Protein AF-0000000066749852 (afdb_homodimer)

InterPro domains:
  IPR003245 Phytocyanin domain [PF02298] (40-121)
  IPR003245 Phytocyanin domain [PS51485] (30-129)
  IPR008972 Cupredoxin [G3DSA:2.60.40.420] (28-129)
  IPR008972 Cupredoxin [SSF49503] (29-128)
  IPR033138 Multicopper oxidases, conserved site [PS00079] (105-125)
  IPR039391 Phytocyanin-like [PTHR33021] (28-125)

Structure (mmCIF, N/CA/C/O backbone):
data_AF-0000000066749852-model_v1
#
loop_
_entity.id
_entity.type
_entity.pdbx_description
1 polymer 'Cupredoxin superfamily protein'
#
loop_
_atom_site.group_PDB
_atom_site.id
_atom_site.type_symbol
_atom_site.label_atom_id
_atom_site.label_alt_id
_atom_site.label_comp_id
_atom_site.label_asym_id
_atom_site.label_entity_id
_atom_site.label_seq_id
_atom_site.pdbx_PDB_ins_code
_atom_site.Cartn_x
_atom_site.Cartn_y
_atom_site.Cartn_z
_atom_site.occupancy
_atom_site.B_iso_or_equiv
_atom_site.auth_seq_id
_atom_site.auth_comp_id
_atom_site.auth_asym_id
_atom_site.auth_atom_id
_atom_site.pdbx_PDB_model_num
ATOM 1 N N . MET A 1 1 ? -74.312 -59.031 -0.542 1 39.38 1 MET A N 1
ATOM 2 C CA . MET A 1 1 ? -73 -58.719 -0.008 1 39.38 1 MET A CA 1
ATOM 3 C C . MET A 1 1 ? -72.188 -57.938 -1.013 1 39.38 1 MET A C 1
ATOM 5 O O . MET A 1 1 ? -71.75 -58.469 -2.027 1 39.38 1 MET A O 1
ATOM 9 N N . ALA A 1 2 ? -72.562 -56.594 -1.166 1 42.16 2 ALA A N 1
ATOM 10 C CA . ALA A 1 2 ? -72.125 -55.656 -2.18 1 42.16 2 ALA A CA 1
ATOM 11 C C .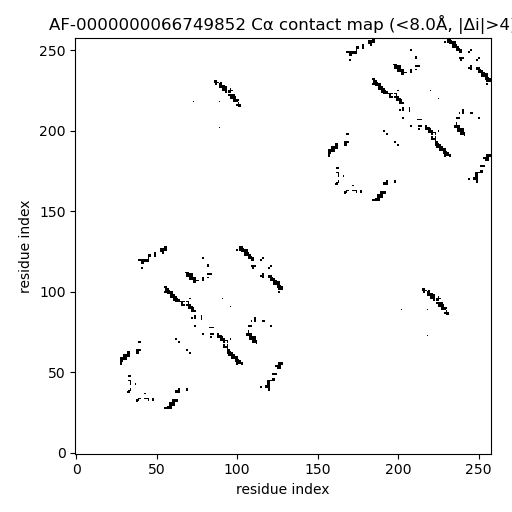 ALA A 1 2 ? -70.625 -55.375 -2.018 1 42.16 2 ALA A C 1
ATOM 13 O O . ALA A 1 2 ? -70.125 -55.281 -0.896 1 42.16 2 ALA A O 1
ATOM 14 N N . PRO A 1 3 ? -69.75 -55.719 -3.07 1 43.47 3 PRO A N 1
ATOM 15 C CA . PRO A 1 3 ? -68.312 -55.531 -3.129 1 43.47 3 PRO A CA 1
ATOM 16 C C . PRO A 1 3 ? -67.875 -54.094 -2.84 1 43.47 3 PRO A C 1
ATOM 18 O O . PRO A 1 3 ? -68.438 -53.156 -3.395 1 43.47 3 PRO A O 1
ATOM 21 N N . ARG A 1 4 ? -67.625 -53.75 -1.558 1 47.31 4 ARG A N 1
ATOM 22 C CA . ARG A 1 4 ? -67.125 -52.469 -1.141 1 47.31 4 ARG A CA 1
ATOM 23 C C . ARG A 1 4 ? -65.938 -52 -2.045 1 47.31 4 ARG A C 1
ATOM 25 O O . ARG A 1 4 ? -65 -52.719 -2.211 1 47.31 4 ARG A O 1
ATOM 32 N N . THR A 1 5 ? -66.188 -51.25 -3.15 1 41.22 5 THR A N 1
ATOM 33 C CA . THR A 1 5 ? -65.25 -50.562 -4.051 1 41.22 5 THR A CA 1
ATOM 34 C C . THR A 1 5 ? -64.25 -49.781 -3.262 1 41.22 5 THR A C 1
ATOM 36 O O . THR A 1 5 ? -64.562 -48.906 -2.463 1 41.22 5 THR A O 1
ATOM 39 N N . ALA A 1 6 ? -63.125 -50.375 -2.812 1 44.53 6 ALA A N 1
ATOM 40 C CA . ALA A 1 6 ? -61.969 -49.75 -2.188 1 44.53 6 ALA A CA 1
ATOM 41 C C . ALA A 1 6 ? -61.5 -48.531 -2.994 1 44.53 6 ALA A C 1
ATOM 43 O O . ALA A 1 6 ? -61.219 -48.656 -4.191 1 44.53 6 ALA A O 1
ATOM 44 N N . LEU A 1 7 ? -62 -47.344 -2.729 1 42.66 7 LEU A N 1
ATOM 45 C CA . LEU A 1 7 ? -61.531 -46.062 -3.273 1 42.66 7 LEU A CA 1
ATOM 46 C C . LEU A 1 7 ? -60.031 -45.938 -3.111 1 42.66 7 LEU A C 1
ATOM 48 O O . LEU A 1 7 ? -59.5 -46 -1.994 1 42.66 7 LEU A O 1
ATOM 52 N N . LEU A 1 8 ? -59.281 -46.5 -4.016 1 43.97 8 LEU A N 1
ATOM 53 C CA . LEU A 1 8 ? -57.844 -46.312 -4.105 1 43.97 8 LEU A CA 1
ATOM 54 C C . LEU A 1 8 ? -57.469 -44.844 -4.098 1 43.97 8 LEU A C 1
ATOM 56 O O . LEU A 1 8 ? -57.906 -44.094 -4.961 1 43.97 8 LEU A O 1
ATOM 60 N N . ILE A 1 9 ? -57.406 -44.188 -2.957 1 42.5 9 ILE A N 1
ATOM 61 C CA . ILE A 1 9 ? -56.906 -42.844 -2.771 1 42.5 9 ILE A CA 1
ATOM 62 C C . ILE A 1 9 ? -55.5 -42.75 -3.314 1 42.5 9 ILE A C 1
ATOM 64 O O . ILE A 1 9 ? -54.594 -43.5 -2.875 1 42.5 9 ILE A O 1
ATOM 68 N N . ALA A 1 10 ? -55.25 -42.438 -4.617 1 42.16 10 ALA A N 1
ATOM 69 C CA . ALA A 1 10 ? -53.969 -42.125 -5.23 1 42.16 10 ALA A CA 1
ATOM 70 C C . ALA A 1 10 ? -53.281 -41 -4.48 1 42.16 10 ALA A C 1
ATOM 72 O O . ALA A 1 10 ? -53.812 -39.875 -4.387 1 42.16 10 ALA A O 1
ATOM 73 N N . THR A 1 11 ? -52.75 -41.25 -3.33 1 42.44 11 THR A N 1
ATOM 74 C CA . THR A 1 11 ? -51.906 -40.219 -2.697 1 42.44 11 THR A CA 1
ATOM 75 C C . THR A 1 11 ? -50.875 -39.688 -3.689 1 42.44 11 THR A C 1
ATOM 77 O O . THR A 1 11 ? -50.219 -40.438 -4.379 1 42.44 11 THR A O 1
ATOM 80 N N . ALA A 1 12 ? -51.219 -38.625 -4.484 1 44.94 12 ALA A N 1
ATOM 81 C CA . ALA A 1 12 ? -50.25 -37.875 -5.293 1 44.94 12 ALA A CA 1
ATOM 82 C C . ALA A 1 12 ? -49 -37.531 -4.488 1 44.94 12 ALA A C 1
ATOM 84 O O . ALA A 1 12 ? -49.062 -36.875 -3.449 1 44.94 12 ALA A O 1
ATOM 85 N N . ALA A 1 13 ? -48.031 -38.5 -4.359 1 43.28 13 ALA A N 1
ATOM 86 C CA . ALA A 1 13 ? -46.719 -38.188 -3.807 1 43.28 13 ALA A CA 1
ATOM 87 C C . ALA A 1 13 ? -46.156 -36.938 -4.461 1 43.28 13 ALA A C 1
ATOM 89 O O . ALA A 1 13 ? -45.906 -36.906 -5.672 1 43.28 13 ALA A O 1
ATOM 90 N N . MET A 1 14 ? -46.594 -35.719 -4.043 1 44.19 14 MET A N 1
ATOM 91 C CA . MET A 1 14 ? -45.938 -34.5 -4.5 1 44.19 14 MET A CA 1
ATOM 92 C C . MET A 1 14 ? -44.406 -34.625 -4.371 1 44.19 14 MET A C 1
ATOM 94 O O . MET A 1 14 ? -43.906 -34.906 -3.291 1 44.19 14 MET A O 1
ATOM 98 N N . ALA A 1 15 ? -43.719 -35.031 -5.402 1 47.09 15 ALA A N 1
ATOM 99 C CA . ALA A 1 15 ? -42.25 -35.031 -5.473 1 47.09 15 ALA A CA 1
ATOM 100 C C . ALA A 1 15 ? -41.719 -33.625 -5.148 1 47.09 15 ALA A C 1
ATOM 102 O O . ALA A 1 15 ? -42 -32.656 -5.863 1 47.09 15 ALA A O 1
ATOM 103 N N . VAL A 1 16 ? -41.594 -33.281 -3.865 1 47.47 16 VAL A N 1
ATOM 104 C CA . VAL A 1 16 ? -40.844 -32.062 -3.521 1 47.47 16 VAL A CA 1
ATOM 105 C C . VAL A 1 16 ? -39.469 -32.094 -4.195 1 47.47 16 VAL A C 1
ATOM 107 O O . VAL A 1 16 ? -38.656 -33 -3.928 1 47.47 16 VAL A O 1
ATOM 110 N N . ILE A 1 17 ? -39.344 -31.719 -5.418 1 45.72 17 ILE A N 1
ATOM 111 C CA . ILE A 1 17 ? -38.062 -31.469 -6.039 1 45.72 17 ILE A CA 1
ATOM 112 C C . ILE A 1 17 ? -37.25 -30.516 -5.168 1 45.72 17 ILE A C 1
ATOM 114 O O . ILE A 1 17 ? -37.625 -29.375 -4.961 1 45.72 17 ILE A O 1
ATOM 118 N N . ALA A 1 18 ? -36.5 -31.047 -4.246 1 49.94 18 ALA A N 1
ATOM 119 C CA . ALA A 1 18 ? -35.5 -30.234 -3.535 1 49.94 18 ALA A CA 1
ATOM 120 C C . ALA A 1 18 ? -34.594 -29.5 -4.512 1 49.94 18 ALA A C 1
ATOM 122 O O . ALA A 1 18 ? -33.844 -30.125 -5.254 1 49.94 18 ALA A O 1
ATOM 123 N N . ALA A 1 19 ? -34.938 -28.375 -5.039 1 48.38 19 ALA A N 1
ATOM 124 C CA . ALA A 1 19 ? -34 -27.547 -5.777 1 48.38 19 ALA A CA 1
ATOM 125 C C . ALA A 1 19 ? -32.719 -27.312 -4.973 1 48.38 19 ALA A C 1
ATOM 127 O O . ALA A 1 19 ? -32.75 -26.688 -3.91 1 48.38 19 ALA A O 1
ATOM 128 N N . ALA A 1 20 ? -31.75 -28.203 -5.008 1 47 20 ALA A N 1
ATOM 129 C CA . ALA A 1 20 ? -30.438 -27.859 -4.465 1 47 20 ALA A CA 1
ATOM 130 C C . ALA A 1 20 ? -30.016 -26.453 -4.883 1 47 20 ALA A C 1
ATOM 132 O O . ALA A 1 20 ? -29.828 -26.188 -6.074 1 47 20 ALA A O 1
ATOM 133 N N . ALA A 1 21 ? -30.328 -25.359 -4.129 1 47.38 21 ALA A N 1
ATOM 134 C CA . ALA A 1 21 ? -29.75 -24.031 -4.367 1 47.38 21 ALA A CA 1
ATOM 135 C C . ALA A 1 21 ? -28.25 -24.141 -4.648 1 47.38 21 ALA A C 1
ATOM 137 O O . ALA A 1 21 ? -27.484 -24.609 -3.801 1 47.38 21 ALA A O 1
ATOM 138 N N . LEU A 1 22 ? -27.75 -24.359 -5.863 1 47.09 22 LEU A N 1
ATOM 139 C CA . LEU A 1 22 ? -26.344 -24.156 -6.207 1 47.09 22 LEU A CA 1
ATOM 140 C C . LEU A 1 22 ? -25.781 -22.906 -5.531 1 47.09 22 LEU A C 1
ATOM 142 O O . LEU A 1 22 ? -26.094 -21.797 -5.941 1 47.09 22 LEU A O 1
ATOM 146 N N . LEU A 1 23 ? -25.578 -22.891 -4.281 1 49.66 23 LEU A N 1
ATOM 147 C CA . LEU A 1 23 ? -24.812 -21.781 -3.73 1 49.66 23 LEU A CA 1
ATOM 148 C C . LEU A 1 23 ? -23.562 -21.516 -4.562 1 49.66 23 LEU A C 1
ATOM 150 O O . LEU A 1 23 ? -22.812 -22.438 -4.883 1 49.66 23 LEU A O 1
ATOM 154 N N . PRO A 1 24 ? -23.531 -20.469 -5.379 1 49.66 24 PRO A N 1
ATOM 155 C CA . PRO A 1 24 ? -22.266 -20.203 -6.066 1 49.66 24 PRO A CA 1
ATOM 156 C C . PRO A 1 24 ? -21.047 -20.469 -5.188 1 49.66 24 PRO A C 1
ATOM 158 O O . PRO A 1 24 ? -21.094 -20.234 -3.979 1 49.66 24 PRO A O 1
ATOM 161 N N . ALA A 1 25 ? -20.25 -21.438 -5.379 1 48.97 25 ALA A N 1
ATOM 162 C CA . ALA A 1 25 ? -18.953 -21.656 -4.73 1 48.97 25 ALA A CA 1
ATOM 163 C C . ALA A 1 25 ? -18.234 -20.328 -4.512 1 48.97 25 ALA A C 1
ATOM 165 O O . ALA A 1 25 ? -17.781 -19.703 -5.469 1 48.97 25 ALA A O 1
ATOM 166 N N . THR A 1 26 ? -18.656 -19.375 -3.709 1 49.91 26 THR A N 1
ATOM 167 C CA . THR A 1 26 ? -17.828 -18.203 -3.426 1 49.91 26 THR A CA 1
ATOM 168 C C . THR A 1 26 ? -16.359 -18.609 -3.244 1 49.91 26 THR A C 1
ATOM 170 O O . THR A 1 26 ? -16.031 -19.422 -2.365 1 49.91 26 THR A O 1
ATOM 173 N N . ALA A 1 27 ? -15.625 -19.016 -4.309 1 59.84 27 ALA A N 1
ATOM 174 C CA . ALA A 1 27 ? -14.211 -19.344 -4.246 1 59.84 27 ALA A CA 1
ATOM 175 C C . ALA A 1 27 ? -13.5 -18.531 -3.16 1 59.84 27 ALA A C 1
ATOM 177 O O . ALA A 1 27 ? -13.664 -17.312 -3.086 1 59.84 27 ALA A O 1
ATOM 178 N N . SER A 1 28 ? -13.281 -19.141 -1.938 1 77.5 28 SER A N 1
ATOM 179 C CA . SER A 1 28 ? -12.695 -18.578 -0.72 1 77.5 28 SER A CA 1
ATOM 180 C C . SER A 1 28 ? -11.422 -17.797 -1.025 1 77.5 28 SER A C 1
ATOM 182 O O . SER A 1 28 ? -10.57 -18.266 -1.791 1 77.5 28 SER A O 1
ATOM 184 N N . ALA A 1 29 ? -11.359 -16.625 -0.755 1 86.81 29 ALA A N 1
ATOM 185 C CA . ALA A 1 29 ? -10.18 -15.758 -0.837 1 86.81 29 ALA A CA 1
ATOM 186 C C . ALA A 1 29 ? -8.969 -16.422 -0.195 1 86.81 29 ALA A C 1
ATOM 188 O O . ALA A 1 29 ? -9.078 -17.047 0.865 1 86.81 29 ALA A O 1
ATOM 189 N N . THR A 1 30 ? -7.828 -16.578 -0.941 1 94.81 30 THR A N 1
ATOM 190 C CA . THR A 1 30 ? -6.578 -17.172 -0.47 1 94.81 30 THR A CA 1
ATOM 191 C C . THR A 1 30 ? -5.559 -16.094 -0.136 1 94.81 30 THR A C 1
ATOM 193 O O . THR A 1 30 ? -5.504 -15.055 -0.802 1 94.81 30 THR A O 1
ATOM 196 N N . THR A 1 31 ? -4.84 -16.25 0.964 1 96.19 31 THR A N 1
ATOM 197 C CA . THR A 1 31 ? -3.668 -15.438 1.266 1 96.19 31 THR A CA 1
ATOM 198 C C . THR A 1 31 ? -2.389 -16.172 0.87 1 96.19 31 THR A C 1
ATOM 200 O O . THR A 1 31 ? -2.182 -17.328 1.253 1 96.19 31 THR A O 1
ATOM 203 N N . TYR A 1 32 ? -1.577 -15.594 0.063 1 98.06 32 TYR A N 1
ATOM 204 C CA . TYR A 1 32 ? -0.279 -16.109 -0.355 1 98.06 32 TYR A CA 1
ATOM 205 C C . TYR A 1 32 ? 0.855 -15.344 0.316 1 98.06 32 TYR A C 1
ATOM 207 O O . TYR A 1 32 ? 0.965 -14.125 0.165 1 98.06 32 TYR A O 1
ATOM 215 N N . MET A 1 33 ? 1.704 -16.047 1.081 1 98.38 33 MET A N 1
ATOM 216 C CA . MET A 1 33 ? 2.945 -15.422 1.527 1 98.38 33 MET A CA 1
ATOM 217 C C . MET A 1 33 ? 3.973 -15.391 0.399 1 98.38 33 MET A C 1
ATOM 219 O O . MET A 1 33 ? 4.477 -16.422 -0.022 1 98.38 33 MET A O 1
ATOM 223 N N . VAL A 1 34 ? 4.281 -14.25 -0.098 1 98.81 34 VAL A N 1
ATOM 224 C CA . VAL A 1 34 ? 5.195 -14.086 -1.224 1 98.81 34 VAL A CA 1
ATOM 225 C C . VAL A 1 34 ? 6.574 -14.617 -0.845 1 98.81 34 VAL A C 1
ATOM 227 O O . VAL A 1 34 ? 7.152 -14.203 0.163 1 98.81 34 VAL A O 1
ATOM 230 N N . GLY A 1 35 ? 7.098 -15.57 -1.648 1 98.75 35 GLY A N 1
ATOM 231 C CA . GLY A 1 35 ? 8.398 -16.156 -1.394 1 98.75 35 GLY A CA 1
ATOM 232 C C . GLY A 1 35 ? 8.352 -17.312 -0.412 1 98.75 35 GLY A C 1
ATOM 233 O O . GLY A 1 35 ? 9.391 -17.906 -0.083 1 98.75 35 GLY A O 1
ATOM 234 N N . ASP A 1 36 ? 7.156 -17.609 0.128 1 98.12 36 ASP A N 1
ATOM 235 C CA . ASP A 1 36 ? 6.953 -18.688 1.089 1 98.12 36 ASP A CA 1
ATOM 236 C C . ASP A 1 36 ? 7.883 -18.531 2.291 1 98.12 36 ASP A C 1
ATOM 238 O O . ASP A 1 36 ? 7.902 -17.484 2.936 1 98.12 36 ASP A O 1
ATOM 242 N N . GLU A 1 37 ? 8.742 -19.484 2.596 1 97.56 37 GLU A N 1
ATOM 243 C CA . GLU A 1 37 ? 9.578 -19.469 3.795 1 97.56 37 GLU A CA 1
ATOM 244 C C . GLU A 1 37 ? 10.648 -18.391 3.705 1 97.56 37 GLU A C 1
ATOM 246 O O . GLU A 1 37 ? 11.078 -17.844 4.727 1 97.56 37 GLU A O 1
ATOM 251 N N . SER A 1 38 ? 11.07 -18.031 2.559 1 98 38 SER A N 1
ATOM 252 C CA . SER A 1 38 ? 12.117 -17.031 2.373 1 98 38 SER A CA 1
ATOM 253 C C . SER A 1 38 ? 11.578 -15.617 2.582 1 98 38 SER A C 1
ATOM 255 O O . SER A 1 38 ? 12.352 -14.688 2.83 1 98 38 SER A O 1
ATOM 257 N N . GLY A 1 39 ? 10.273 -15.453 2.41 1 98.62 39 GLY A N 1
ATOM 258 C CA . GLY A 1 39 ? 9.68 -14.125 2.432 1 98.62 39 GLY A CA 1
ATOM 259 C C . GLY A 1 39 ? 10.102 -13.273 1.25 1 98.62 39 GLY A C 1
ATOM 260 O O . GLY A 1 39 ? 10.516 -13.797 0.213 1 98.62 39 GLY A O 1
ATOM 261 N N . TRP A 1 40 ? 9.859 -12 1.329 1 98.81 40 TRP A N 1
ATOM 262 C CA . TRP A 1 40 ? 10.258 -10.992 0.356 1 98.81 40 TRP A CA 1
ATOM 263 C C . TRP A 1 40 ? 11.695 -10.539 0.589 1 98.81 40 TRP A C 1
ATOM 265 O O . TRP A 1 40 ? 11.961 -9.727 1.477 1 98.81 40 TRP A O 1
ATOM 275 N N . ASP A 1 41 ? 12.586 -11.062 -0.207 1 98.62 41 ASP A N 1
ATOM 276 C CA . ASP A 1 41 ? 14.016 -10.891 -0.006 1 98.62 41 ASP A CA 1
ATOM 277 C C . ASP A 1 41 ? 14.773 -10.992 -1.329 1 98.62 41 ASP A C 1
ATOM 279 O O . ASP A 1 41 ? 14.18 -11.281 -2.369 1 98.62 41 ASP A O 1
ATOM 283 N N . VAL A 1 42 ? 16.078 -10.648 -1.215 1 98.25 42 VAL A N 1
ATOM 284 C CA . VAL A 1 42 ? 16.938 -10.93 -2.357 1 98.25 42 VAL A CA 1
ATOM 285 C C . VAL A 1 42 ? 17.234 -12.422 -2.424 1 98.25 42 VAL A C 1
ATOM 287 O O . VAL A 1 42 ? 17.484 -13.062 -1.397 1 98.25 42 VAL A O 1
ATOM 290 N N . GLY A 1 43 ? 17.203 -12.953 -3.699 1 97.81 43 GLY A N 1
ATOM 291 C CA . GLY A 1 43 ? 17.594 -14.352 -3.809 1 97.81 43 GLY A CA 1
ATOM 292 C C . GLY A 1 43 ? 16.5 -15.219 -4.414 1 97.81 43 GLY A C 1
ATOM 293 O O . GLY A 1 43 ? 16.75 -15.961 -5.371 1 97.81 43 GLY A O 1
ATOM 294 N N . PRO A 1 44 ? 15.273 -15.234 -3.865 1 98.19 44 PRO A N 1
ATOM 295 C CA . PRO A 1 44 ? 14.203 -16.078 -4.398 1 98.19 44 PRO A CA 1
ATOM 296 C C . PRO A 1 44 ? 13.898 -15.797 -5.867 1 98.19 44 PRO A C 1
ATOM 298 O O . PRO A 1 44 ? 14.016 -14.648 -6.316 1 98.19 44 PRO A O 1
ATOM 301 N N . ASP A 1 45 ? 13.453 -16.797 -6.594 1 98.62 45 ASP A N 1
ATOM 302 C CA . ASP A 1 45 ? 12.891 -16.672 -7.938 1 98.62 45 ASP A CA 1
ATOM 303 C C . ASP A 1 45 ? 11.383 -16.469 -7.883 1 98.62 45 ASP A C 1
ATOM 305 O O . ASP A 1 45 ? 10.617 -17.438 -7.824 1 98.62 45 ASP A O 1
ATOM 309 N N . TYR A 1 46 ? 10.945 -15.258 -8.047 1 98.75 46 TYR A N 1
ATOM 310 C CA . TYR A 1 46 ? 9.539 -14.945 -7.836 1 98.75 46 TYR A CA 1
ATOM 311 C C . TYR A 1 46 ? 8.703 -15.344 -9.047 1 98.75 46 TYR A C 1
ATOM 313 O O . TYR A 1 46 ? 7.484 -15.516 -8.938 1 98.75 46 TYR A O 1
ATOM 321 N N . ASP A 1 47 ? 9.336 -15.43 -10.242 1 98.06 47 ASP A N 1
ATOM 322 C CA . ASP A 1 47 ? 8.609 -16.016 -11.359 1 98.06 47 ASP A CA 1
ATOM 323 C C . ASP A 1 47 ? 8.25 -17.484 -11.078 1 98.06 47 ASP A C 1
ATOM 325 O O . ASP A 1 47 ? 7.125 -17.906 -11.328 1 98.06 47 ASP A O 1
ATOM 329 N N . ALA A 1 48 ? 9.258 -18.156 -10.586 1 98.38 48 ALA A N 1
ATOM 330 C CA . ALA A 1 48 ? 9 -19.547 -10.219 1 98.38 48 ALA A CA 1
ATOM 331 C C . ALA A 1 48 ? 7.973 -19.641 -9.094 1 98.38 48 ALA A C 1
ATOM 333 O O . ALA A 1 48 ? 7.105 -20.516 -9.109 1 98.38 48 ALA A O 1
ATOM 334 N N . TRP A 1 49 ? 8.039 -18.859 -8.086 1 98.75 49 TRP A N 1
ATOM 335 C CA . TRP A 1 49 ? 7.109 -18.844 -6.961 1 98.75 49 TRP A CA 1
ATOM 336 C C . TRP A 1 49 ? 5.676 -18.656 -7.445 1 98.75 49 TRP A C 1
ATOM 338 O O . TRP A 1 49 ? 4.75 -19.281 -6.938 1 98.75 49 TRP A O 1
ATOM 348 N N . ALA A 1 50 ? 5.508 -17.734 -8.469 1 98.62 50 ALA A N 1
ATOM 349 C CA . ALA A 1 50 ? 4.172 -17.406 -8.953 1 98.62 50 ALA A CA 1
ATOM 350 C C . ALA A 1 50 ? 3.664 -18.469 -9.93 1 98.62 50 ALA A C 1
ATOM 352 O O . ALA A 1 50 ? 2.453 -18.625 -10.109 1 98.62 50 ALA A O 1
ATOM 353 N N . SER A 1 51 ? 4.652 -19.141 -10.453 1 97.44 51 SER A N 1
ATOM 354 C CA . SER A 1 51 ? 4.305 -20.078 -11.508 1 97.44 51 SER A CA 1
ATOM 355 C C . SER A 1 51 ? 3.365 -21.172 -10.984 1 97.44 51 SER A C 1
ATOM 357 O O . SER A 1 51 ? 3.59 -21.719 -9.914 1 97.44 51 SER A O 1
ATOM 359 N N . GLY A 1 52 ? 2.199 -21.406 -11.695 1 95.31 52 GLY A N 1
ATOM 360 C CA . GLY A 1 52 ? 1.259 -22.469 -11.375 1 95.31 52 GLY A CA 1
ATOM 361 C C . GLY A 1 52 ? 0.177 -22.047 -10.406 1 95.31 52 GLY A C 1
ATOM 362 O O . GLY A 1 52 ? -0.817 -22.75 -10.219 1 95.31 52 GLY A O 1
ATOM 363 N N . LYS A 1 53 ? 0.382 -21.031 -9.719 1 96.88 53 LYS A N 1
ATOM 364 C CA . LYS A 1 53 ? -0.655 -20.516 -8.828 1 96.88 53 LYS A CA 1
ATOM 365 C C . LYS A 1 53 ? -1.738 -19.781 -9.617 1 96.88 53 LYS A C 1
ATOM 367 O O . LYS A 1 53 ? -1.445 -19.125 -10.617 1 96.88 53 LYS A O 1
ATOM 372 N N . LYS A 1 54 ? -2.963 -19.984 -9.188 1 96.44 54 LYS A N 1
ATOM 373 C CA . LYS A 1 54 ? -4.105 -19.328 -9.797 1 96.44 54 LYS A CA 1
ATOM 374 C C . LYS A 1 54 ? -4.652 -18.219 -8.898 1 96.44 54 LYS A C 1
ATOM 376 O O . LYS A 1 54 ? -5.578 -18.453 -8.109 1 96.44 54 LYS A O 1
ATOM 381 N N . PHE A 1 55 ? -4.113 -17.125 -9.062 1 97.12 55 PHE A N 1
ATOM 382 C CA . PHE A 1 55 ? -4.559 -15.969 -8.289 1 97.12 55 PHE A CA 1
ATOM 383 C C . PHE A 1 55 ? -5.926 -15.492 -8.773 1 97.12 55 PHE A C 1
ATOM 385 O O . PHE A 1 55 ? -6.16 -15.383 -9.977 1 97.12 55 PHE A O 1
ATOM 392 N N . LYS A 1 56 ? -6.773 -15.086 -7.809 1 96 56 LYS A N 1
ATOM 393 C CA . LYS A 1 56 ? -8.117 -14.609 -8.125 1 96 56 LYS A CA 1
ATOM 394 C C . LYS A 1 56 ? -8.422 -13.297 -7.418 1 96 56 LYS A C 1
ATOM 396 O O . LYS A 1 56 ? -7.801 -12.977 -6.402 1 96 56 LYS A O 1
ATOM 401 N N . VAL A 1 57 ? -9.391 -12.602 -8.07 1 93.62 57 VAL A N 1
ATOM 402 C CA . VAL A 1 57 ? -9.875 -11.391 -7.41 1 93.62 57 VAL A CA 1
ATOM 403 C C . VAL A 1 57 ? -10.297 -11.719 -5.977 1 93.62 57 VAL A C 1
ATOM 405 O O . VAL A 1 57 ? -10.984 -12.711 -5.738 1 93.62 57 VAL A O 1
ATOM 408 N N . GLY A 1 58 ? -9.828 -10.891 -5.066 1 91.75 58 GLY A N 1
ATOM 409 C CA . GLY A 1 58 ? -10.141 -11.102 -3.66 1 91.75 58 GLY A CA 1
ATOM 410 C C . GLY A 1 58 ? -9.008 -11.742 -2.885 1 91.75 58 GLY A C 1
ATOM 411 O O . GLY A 1 58 ? -8.969 -11.672 -1.655 1 91.75 58 GLY A O 1
ATOM 412 N N . ASP A 1 59 ? -8.055 -12.422 -3.553 1 95.75 59 ASP A N 1
ATOM 413 C CA . ASP A 1 59 ? -6.879 -12.977 -2.887 1 95.75 59 ASP A CA 1
ATOM 414 C C . ASP A 1 59 ? -6.008 -11.867 -2.305 1 95.75 59 ASP A C 1
ATOM 416 O O . ASP A 1 59 ? -6.172 -10.695 -2.654 1 95.75 59 ASP A O 1
ATOM 420 N N . THR A 1 60 ? -5.176 -12.258 -1.326 1 96.44 60 THR A N 1
ATOM 421 C CA . THR A 1 60 ? -4.25 -11.328 -0.685 1 96.44 60 THR A CA 1
ATOM 422 C C . THR A 1 60 ? -2.809 -11.812 -0.841 1 96.44 60 THR A C 1
ATOM 424 O O . THR A 1 60 ? -2.523 -13 -0.69 1 96.44 60 THR A O 1
ATOM 427 N N . LEU A 1 61 ? -1.895 -10.844 -1.228 1 98.12 61 LEU A N 1
ATOM 428 C CA . LEU A 1 61 ? -0.457 -11.07 -1.143 1 98.12 61 LEU A CA 1
ATOM 429 C C . LEU A 1 61 ? 0.111 -10.5 0.152 1 98.12 61 LEU A C 1
ATOM 431 O O . LEU A 1 61 ? -0.126 -9.336 0.475 1 98.12 61 LEU A O 1
ATOM 435 N N . GLU A 1 62 ? 0.851 -11.328 0.905 1 98.19 62 GLU A N 1
ATOM 436 C CA . GLU A 1 62 ? 1.553 -10.891 2.109 1 98.19 62 GLU A CA 1
ATOM 437 C C . GLU A 1 62 ? 3.059 -10.82 1.876 1 98.19 62 GLU A C 1
ATOM 439 O O . GLU A 1 62 ? 3.67 -11.805 1.445 1 98.19 62 GLU A O 1
ATOM 444 N N . PHE A 1 63 ? 3.646 -9.703 2.137 1 98.62 63 PHE A N 1
ATOM 445 C CA . PHE A 1 63 ? 5.082 -9.469 2.012 1 98.62 63 PHE A CA 1
ATOM 446 C C . PHE A 1 63 ? 5.727 -9.32 3.385 1 98.62 63 PHE A C 1
ATOM 448 O O . PHE A 1 63 ? 5.5 -8.328 4.078 1 98.62 63 PHE A O 1
ATOM 455 N N . LEU A 1 64 ? 6.559 -10.281 3.748 1 98.44 64 LEU A N 1
ATOM 456 C CA . LEU A 1 64 ? 7.27 -10.266 5.023 1 98.44 64 LEU A CA 1
ATOM 457 C C . LEU A 1 64 ? 8.758 -10.023 4.809 1 98.44 64 LEU A C 1
ATOM 459 O O . LEU A 1 64 ? 9.391 -10.695 3.984 1 98.44 64 LEU A O 1
ATOM 463 N N . TYR A 1 65 ? 9.297 -9.062 5.387 1 98.5 65 TYR A N 1
ATOM 464 C CA . TYR A 1 65 ? 10.711 -8.719 5.336 1 98.5 65 TYR A CA 1
ATOM 465 C C . TYR A 1 65 ? 11.109 -7.875 6.539 1 98.5 65 TYR A C 1
ATOM 467 O O . TYR A 1 65 ? 10.242 -7.363 7.258 1 98.5 65 TYR A O 1
ATOM 475 N N . SER A 1 66 ? 12.43 -7.77 6.836 1 96.88 66 SER A N 1
ATOM 476 C CA . SER A 1 66 ? 12.875 -6.871 7.895 1 96.88 66 SER A CA 1
ATOM 477 C C . SER A 1 66 ? 12.656 -5.414 7.516 1 96.88 66 SER A C 1
ATOM 479 O O . SER A 1 66 ? 13.125 -4.961 6.469 1 96.88 66 SER A O 1
ATOM 481 N N . GLU A 1 67 ? 11.961 -4.703 8.398 1 93.62 67 GLU A N 1
ATOM 482 C CA . GLU A 1 67 ? 11.703 -3.291 8.148 1 93.62 67 GLU A CA 1
ATOM 483 C C . GLU A 1 67 ? 12.992 -2.529 7.875 1 93.62 67 GLU A C 1
ATOM 485 O O . GLU A 1 67 ? 13.992 -2.727 8.562 1 93.62 67 GLU A O 1
ATOM 490 N N . GLY A 1 68 ? 12.969 -1.662 6.816 1 93.88 68 GLY A N 1
ATOM 491 C CA . GLY A 1 68 ? 14.141 -0.874 6.465 1 93.88 68 GLY A CA 1
ATOM 492 C C . GLY A 1 68 ? 15.039 -1.561 5.457 1 93.88 68 GLY A C 1
ATOM 493 O O . GLY A 1 68 ? 15.859 -0.91 4.801 1 93.88 68 GLY A O 1
ATOM 494 N N . SER A 1 69 ? 14.953 -2.895 5.34 1 97.38 69 SER A N 1
ATOM 495 C CA . SER A 1 69 ? 15.828 -3.635 4.438 1 97.38 69 SER A CA 1
ATOM 496 C C . SER A 1 69 ? 15.273 -3.656 3.02 1 97.38 69 SER A C 1
ATOM 498 O O . SER A 1 69 ? 16.031 -3.719 2.049 1 97.38 69 SER A O 1
ATOM 500 N N . HIS A 1 70 ? 13.906 -3.721 2.939 1 98.44 70 HIS A N 1
ATOM 501 C CA . HIS A 1 70 ? 13.188 -3.752 1.673 1 98.44 70 HIS A CA 1
ATOM 502 C C . HIS A 1 70 ? 11.93 -2.896 1.734 1 98.44 70 HIS A C 1
ATOM 504 O O . HIS A 1 70 ? 11.68 -2.215 2.732 1 98.44 70 HIS A O 1
ATOM 510 N N . ASN A 1 71 ? 11.266 -2.76 0.669 1 98.25 71 ASN A N 1
ATOM 511 C CA . ASN A 1 71 ? 9.93 -2.189 0.547 1 98.25 71 ASN A CA 1
ATOM 512 C C . ASN A 1 71 ? 9.141 -2.846 -0.582 1 98.25 71 ASN A C 1
ATOM 514 O O . ASN A 1 71 ? 9.633 -3.766 -1.236 1 98.25 71 ASN A O 1
ATOM 518 N N . VAL A 1 72 ? 7.871 -2.574 -0.667 1 98.44 72 VAL A N 1
ATOM 519 C CA . VAL A 1 72 ? 7.016 -3.074 -1.737 1 98.44 72 VAL A CA 1
ATOM 520 C C . VAL A 1 72 ? 6.441 -1.903 -2.531 1 98.44 72 VAL A C 1
ATOM 522 O O . VAL A 1 72 ? 5.691 -1.088 -1.992 1 98.44 72 VAL A O 1
ATOM 525 N N . VAL A 1 73 ? 6.785 -1.769 -3.797 1 97.19 73 VAL A N 1
ATOM 526 C CA . VAL A 1 73 ? 6.258 -0.741 -4.688 1 97.19 73 VAL A CA 1
ATOM 527 C C . VAL A 1 73 ? 5.363 -1.384 -5.746 1 97.19 73 VAL A C 1
ATOM 529 O O . VAL A 1 73 ? 5.77 -2.33 -6.422 1 97.19 73 VAL A O 1
ATOM 532 N N . VAL A 1 74 ? 4.113 -0.955 -5.801 1 95.25 74 VAL A N 1
ATOM 533 C CA . VAL A 1 74 ? 3.232 -1.367 -6.891 1 95.25 74 VAL A CA 1
ATOM 534 C C . VAL A 1 74 ? 3.48 -0.488 -8.117 1 95.25 74 VAL A C 1
ATOM 536 O O . VAL A 1 74 ? 3.406 0.74 -8.031 1 95.25 74 VAL A O 1
ATOM 539 N N . VAL A 1 75 ? 3.793 -1.171 -9.297 1 96.12 75 VAL A N 1
ATOM 540 C CA . VAL A 1 75 ? 4.266 -0.368 -10.422 1 96.12 75 VAL A CA 1
ATOM 541 C C . VAL A 1 75 ? 3.547 -0.792 -11.703 1 96.12 75 VAL A C 1
ATOM 543 O O . VAL A 1 75 ? 2.838 -1.799 -11.719 1 96.12 75 VAL A O 1
ATOM 546 N N . ASP A 1 76 ? 3.717 0.052 -12.734 1 94.56 76 ASP A N 1
ATOM 547 C CA . ASP A 1 76 ? 3.229 -0.317 -14.055 1 94.56 76 ASP A CA 1
ATOM 548 C C . ASP A 1 76 ? 4.262 -1.151 -14.812 1 94.56 76 ASP A C 1
ATOM 550 O O . ASP A 1 76 ? 5.344 -1.428 -14.289 1 94.56 76 ASP A O 1
ATOM 554 N N . ALA A 1 77 ? 3.891 -1.569 -16.062 1 97.06 77 ALA A N 1
ATOM 555 C CA . ALA A 1 77 ? 4.727 -2.479 -16.844 1 97.06 77 ALA A CA 1
ATOM 556 C C . ALA A 1 77 ? 6.062 -1.831 -17.188 1 97.06 77 ALA A C 1
ATOM 558 O O . ALA A 1 77 ? 7.105 -2.486 -17.141 1 97.06 77 ALA A O 1
ATOM 559 N N . GLN A 1 78 ? 6.031 -0.574 -17.5 1 97.81 78 GLN A N 1
ATOM 560 C CA . GLN A 1 78 ? 7.266 0.121 -17.875 1 97.81 78 GLN A CA 1
ATOM 561 C C . GLN A 1 78 ? 8.227 0.195 -16.688 1 97.81 78 GLN A C 1
ATOM 563 O O . GLN A 1 78 ? 9.414 -0.095 -16.828 1 97.81 78 GLN A O 1
ATOM 568 N N . SER A 1 79 ? 7.73 0.59 -15.57 1 97.75 79 SER A N 1
ATOM 569 C CA . SER A 1 79 ? 8.539 0.68 -14.359 1 97.75 79 SER A CA 1
ATOM 570 C C . SER A 1 79 ? 9.039 -0.693 -13.93 1 97.75 79 SER A C 1
ATOM 572 O O . SER A 1 79 ? 10.164 -0.823 -13.445 1 97.75 79 SER A O 1
ATOM 574 N N . TYR A 1 80 ? 8.211 -1.651 -14.047 1 98.5 80 TYR A N 1
ATOM 575 C CA . TYR A 1 80 ? 8.594 -3.021 -13.734 1 98.5 80 TYR A CA 1
ATOM 576 C C . TYR A 1 80 ? 9.797 -3.453 -14.57 1 98.5 80 TYR A C 1
ATOM 578 O O . TYR A 1 80 ? 10.773 -3.986 -14.031 1 98.5 80 TYR A O 1
ATOM 586 N N . GLU A 1 81 ? 9.758 -3.24 -15.875 1 98.62 81 GLU A N 1
ATOM 587 C CA . GLU A 1 81 ? 10.828 -3.631 -16.781 1 98.62 81 GLU A CA 1
ATOM 588 C C . GLU A 1 81 ? 12.109 -2.855 -16.484 1 98.62 81 GLU A C 1
ATOM 590 O O . GLU A 1 81 ? 13.203 -3.418 -16.531 1 98.62 81 GLU A O 1
ATOM 595 N N . ALA A 1 82 ? 11.953 -1.642 -16.094 1 98.38 82 ALA A N 1
ATOM 596 C CA . ALA A 1 82 ? 13.109 -0.76 -15.922 1 98.38 82 ALA A CA 1
ATOM 597 C C . ALA A 1 82 ? 13.641 -0.825 -14.492 1 98.38 82 ALA A C 1
ATOM 599 O O . ALA A 1 82 ? 14.688 -0.243 -14.188 1 98.38 82 ALA A O 1
ATOM 600 N N . CYS A 1 83 ? 12.969 -1.487 -13.609 1 98.5 83 CYS A N 1
ATOM 601 C CA . CYS A 1 83 ? 13.273 -1.423 -12.18 1 98.5 83 CYS A CA 1
ATOM 602 C C . CYS A 1 83 ? 13.344 0.023 -11.703 1 98.5 83 CYS A C 1
ATOM 604 O O . CYS A 1 83 ? 14.305 0.414 -11.039 1 98.5 83 CYS A O 1
ATOM 606 N N . ALA A 1 84 ? 12.32 0.778 -12.062 1 97.38 84 ALA A N 1
ATOM 607 C CA . ALA A 1 84 ? 12.227 2.184 -11.672 1 97.38 84 ALA A CA 1
ATOM 608 C C . ALA A 1 84 ? 11.078 2.402 -10.688 1 97.38 84 ALA A C 1
ATOM 610 O O . ALA A 1 84 ? 10 1.827 -10.844 1 97.38 84 ALA A O 1
ATOM 611 N N . VAL A 1 85 ? 11.391 3.158 -9.664 1 94.81 85 VAL A N 1
ATOM 612 C CA . VAL A 1 85 ? 10.352 3.523 -8.711 1 94.81 85 VAL A CA 1
ATOM 613 C C . VAL A 1 85 ? 9.758 4.883 -9.078 1 94.81 85 VAL A C 1
ATOM 615 O O . VAL A 1 85 ? 10.406 5.918 -8.898 1 94.81 85 VAL A O 1
ATOM 618 N N .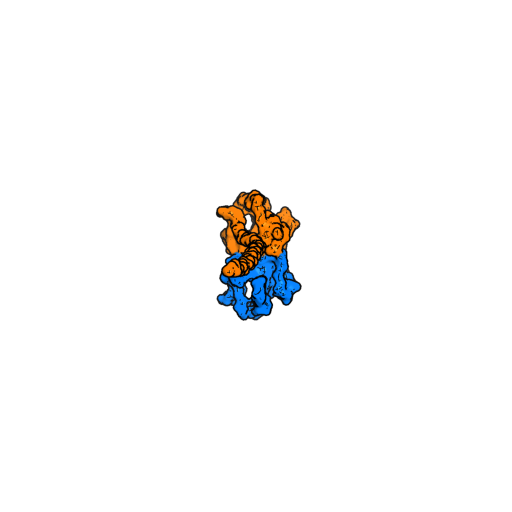 PRO A 1 86 ? 8.469 4.852 -9.523 1 91 86 PRO A N 1
ATOM 619 C CA . PRO A 1 86 ? 7.871 6.168 -9.742 1 91 86 PRO A CA 1
ATOM 620 C C . PRO A 1 86 ? 7.656 6.945 -8.453 1 91 86 PRO A C 1
ATOM 622 O O . PRO A 1 86 ? 7.328 6.355 -7.418 1 91 86 PRO A O 1
ATOM 625 N N . SER A 1 87 ? 7.789 8.297 -8.539 1 85.88 87 SER A N 1
ATOM 626 C CA . SER A 1 87 ? 7.703 9.133 -7.352 1 85.88 87 SER A CA 1
ATOM 627 C C . SER A 1 87 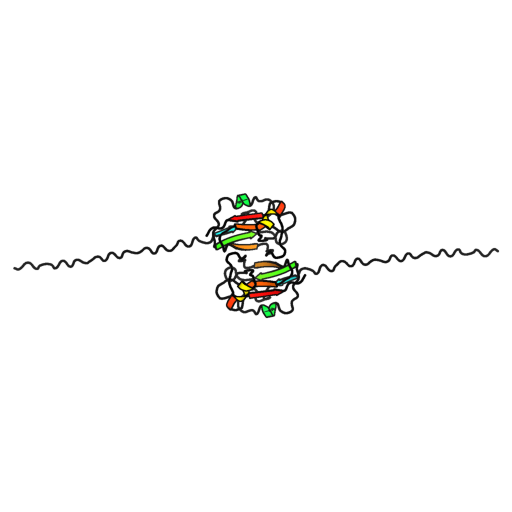? 6.297 9.109 -6.762 1 85.88 87 SER A C 1
ATOM 629 O O . SER A 1 87 ? 6.113 9.367 -5.566 1 85.88 87 SER A O 1
ATOM 631 N N . ASN A 1 88 ? 5.316 8.773 -7.527 1 84.62 88 ASN A N 1
ATOM 632 C CA . ASN A 1 88 ? 3.932 8.812 -7.062 1 84.62 88 ASN A CA 1
ATOM 633 C C . ASN A 1 88 ? 3.398 7.414 -6.77 1 84.62 88 ASN A C 1
ATOM 635 O O . ASN A 1 88 ? 2.203 7.238 -6.527 1 84.62 88 ASN A O 1
ATOM 639 N N . ALA A 1 89 ? 4.27 6.457 -6.762 1 88.38 89 ALA A N 1
ATOM 640 C CA . ALA A 1 89 ? 3.809 5.094 -6.523 1 88.38 89 ALA A CA 1
ATOM 641 C C . ALA A 1 89 ? 3.654 4.82 -5.031 1 88.38 89 ALA A C 1
ATOM 643 O O . ALA A 1 89 ? 4.52 5.1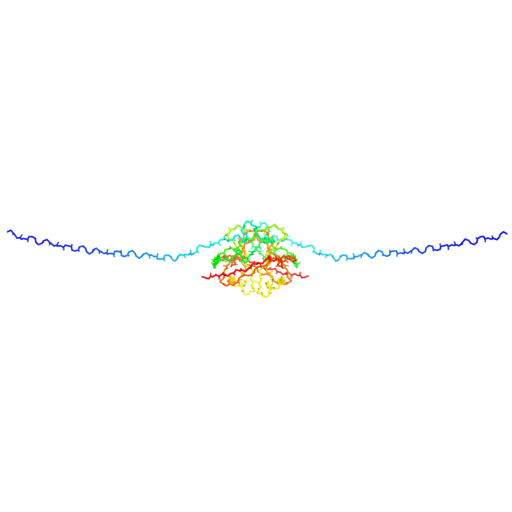91 -4.234 1 88.38 89 ALA A O 1
ATOM 644 N N . PRO A 1 90 ? 2.537 4.184 -4.691 1 86.56 90 PRO A N 1
ATOM 645 C CA . PRO A 1 90 ? 2.461 3.693 -3.314 1 86.56 90 PRO A CA 1
ATOM 646 C C . PRO A 1 90 ? 3.629 2.781 -2.947 1 86.56 90 PRO A C 1
ATOM 648 O O . PRO A 1 90 ? 3.908 1.812 -3.656 1 86.56 90 PRO A O 1
ATOM 651 N N . THR A 1 91 ? 4.418 3.162 -1.963 1 94.31 91 THR A N 1
ATOM 652 C CA . THR A 1 91 ? 5.531 2.389 -1.423 1 94.31 91 THR A CA 1
ATOM 653 C C . THR A 1 91 ? 5.242 1.954 0.011 1 94.31 91 THR A C 1
ATOM 655 O O . THR A 1 91 ? 5.078 2.793 0.899 1 94.31 91 THR A O 1
ATOM 658 N N . LEU A 1 92 ? 5.102 0.669 0.197 1 96.56 92 LEU A N 1
ATOM 659 C CA . LEU A 1 92 ? 4.82 0.073 1.498 1 96.56 92 LEU A CA 1
ATOM 660 C C . LEU A 1 92 ? 6.109 -0.274 2.23 1 96.56 92 LEU A C 1
ATOM 662 O O . LEU A 1 92 ? 7.043 -0.814 1.63 1 96.56 92 LEU A O 1
ATOM 666 N N . THR A 1 93 ? 6.199 0.026 3.564 1 96 93 THR A N 1
ATOM 667 C CA . THR A 1 93 ? 7.504 -0.021 4.211 1 96 93 THR A CA 1
ATOM 668 C C . THR A 1 93 ? 7.402 -0.658 5.594 1 96 93 THR A C 1
ATOM 670 O O . THR A 1 93 ? 8.312 -0.522 6.414 1 96 93 THR A O 1
ATOM 673 N N . SER A 1 94 ? 6.281 -1.37 5.883 1 95 94 SER A N 1
ATOM 674 C CA . SER A 1 94 ? 6.094 -1.81 7.262 1 95 94 SER A CA 1
ATOM 675 C C . SER A 1 94 ? 6.895 -3.074 7.555 1 95 94 SER A C 1
ATOM 677 O O . SER A 1 94 ? 7.16 -3.393 8.719 1 95 94 SER A O 1
ATOM 679 N N . GLY A 1 95 ? 7.234 -3.801 6.562 1 97 95 GLY A N 1
ATOM 680 C CA . GLY A 1 95 ? 7.863 -5.102 6.727 1 97 95 GLY A CA 1
ATOM 681 C C . GLY A 1 95 ? 6.867 -6.234 6.883 1 97 95 GLY A C 1
ATOM 682 O O . GLY A 1 95 ? 7.246 -7.406 6.883 1 97 95 GLY A O 1
ATOM 683 N N . ASP A 1 96 ? 5.699 -5.945 7.184 1 96.75 96 ASP A N 1
ATOM 684 C CA . ASP A 1 96 ? 4.555 -6.855 7.215 1 96.75 96 ASP A CA 1
ATOM 685 C C . ASP A 1 96 ? 3.383 -6.293 6.414 1 96.75 96 ASP A C 1
ATOM 687 O O . ASP A 1 96 ? 2.34 -5.957 6.98 1 96.75 96 ASP A O 1
ATOM 691 N N . ASP A 1 97 ? 3.498 -6.23 5.086 1 97 97 ASP A N 1
ATOM 692 C CA . ASP A 1 97 ? 2.562 -5.555 4.195 1 97 97 ASP A CA 1
ATOM 693 C C . ASP A 1 97 ? 1.612 -6.551 3.533 1 97 97 ASP A C 1
ATOM 695 O O . ASP A 1 97 ? 2.029 -7.641 3.133 1 97 97 ASP A O 1
ATOM 699 N N . SER A 1 98 ? 0.352 -6.191 3.455 1 96.62 98 SER A N 1
ATOM 700 C CA . SER A 1 98 ? -0.641 -7 2.754 1 96.62 98 SER A CA 1
ATOM 701 C C . SER A 1 98 ? -1.369 -6.184 1.692 1 96.62 98 SER A C 1
ATOM 703 O O . SER A 1 98 ? -1.857 -5.086 1.972 1 96.62 98 SER A O 1
ATOM 705 N N . VAL A 1 99 ? -1.413 -6.707 0.493 1 96 99 VAL A N 1
ATOM 706 C CA . VAL A 1 99 ? -2.125 -6.102 -0.626 1 96 99 VAL A CA 1
ATOM 707 C C . VAL A 1 99 ? -3.244 -7.031 -1.093 1 96 99 VAL A C 1
ATOM 709 O O . VAL A 1 99 ? -2.986 -8.164 -1.51 1 96 99 VAL A O 1
ATOM 712 N N . GLU A 1 100 ? -4.434 -6.57 -1.011 1 93.69 100 GLU A N 1
ATOM 713 C CA . GLU A 1 100 ? -5.555 -7.293 -1.612 1 93.69 100 GLU A CA 1
ATOM 714 C C . GLU A 1 100 ? -5.594 -7.086 -3.123 1 93.69 100 GLU A C 1
ATOM 716 O O . GLU A 1 100 ? -5.477 -5.957 -3.604 1 93.69 100 GLU A O 1
ATOM 721 N N . LEU A 1 101 ? -5.762 -8.18 -3.832 1 94.31 101 LEU A N 1
ATOM 722 C CA . LEU A 1 101 ? -5.906 -8.156 -5.285 1 94.31 101 LEU A CA 1
ATOM 723 C C . LEU A 1 101 ? -7.363 -7.965 -5.688 1 94.31 101 LEU A C 1
ATOM 725 O O . LEU A 1 101 ? -8.086 -8.938 -5.895 1 94.31 101 LEU A O 1
ATOM 729 N N . GLY A 1 102 ? -7.758 -6.742 -5.941 1 90.31 102 GLY A N 1
ATOM 730 C CA . GLY A 1 102 ? -9.172 -6.406 -6.027 1 90.31 102 GLY A CA 1
ATOM 731 C C . GLY A 1 102 ? -9.688 -6.387 -7.453 1 90.31 102 GLY A C 1
ATOM 732 O O . GLY A 1 102 ? -10.875 -6.121 -7.684 1 90.31 102 GLY A O 1
ATOM 733 N N . GLN A 1 103 ? -8.812 -6.637 -8.43 1 91.94 103 GLN A N 1
ATOM 734 C CA . GLN A 1 103 ? -9.195 -6.582 -9.836 1 91.94 103 GLN A CA 1
ATOM 735 C C . GLN A 1 103 ? -8.43 -7.621 -10.656 1 91.94 103 GLN A C 1
ATOM 737 O O . GLN A 1 103 ? -7.254 -7.875 -10.398 1 91.94 103 GLN A O 1
ATOM 742 N N . ALA A 1 104 ? -9.164 -8.117 -11.617 1 93.81 104 ALA A N 1
ATOM 743 C CA . ALA A 1 104 ? -8.477 -9.008 -12.555 1 93.81 104 ALA A CA 1
ATOM 744 C C . ALA A 1 104 ? -7.43 -8.258 -13.367 1 93.81 104 ALA A C 1
ATOM 746 O O . ALA A 1 104 ? -7.551 -7.043 -13.57 1 93.81 104 ALA A O 1
ATOM 747 N N . GLY A 1 105 ? -6.418 -9.039 -13.836 1 95.31 105 GLY A N 1
ATOM 748 C CA . GLY A 1 105 ? -5.355 -8.461 -14.641 1 95.31 105 GLY A CA 1
ATOM 749 C C . GLY A 1 105 ? -3.975 -8.68 -14.055 1 95.31 105 GLY A C 1
ATOM 750 O O . GLY A 1 105 ? -3.799 -9.492 -13.148 1 95.31 105 GLY A O 1
ATOM 751 N N . ARG A 1 106 ? -3.047 -7.949 -14.641 1 96.12 106 ARG A N 1
ATOM 752 C CA . ARG A 1 106 ? -1.648 -8.102 -14.25 1 96.12 106 ARG A 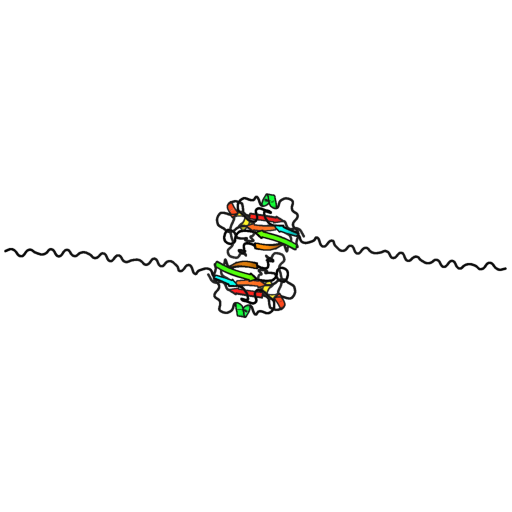CA 1
ATOM 753 C C . ARG A 1 106 ? -1.279 -7.129 -13.133 1 96.12 106 ARG A C 1
ATOM 755 O O . ARG A 1 106 ? -1.577 -5.938 -13.219 1 96.12 106 ARG A O 1
ATOM 762 N N . TRP A 1 107 ? -0.735 -7.664 -12.023 1 96.88 107 TRP A N 1
ATOM 763 C CA . TRP A 1 107 ? -0.193 -6.887 -10.914 1 96.88 107 TRP A CA 1
ATOM 764 C C . TRP A 1 107 ? 1.323 -7.027 -10.836 1 96.88 107 TRP A C 1
ATOM 766 O O . TRP A 1 107 ? 1.854 -8.141 -10.938 1 96.88 107 TRP A O 1
ATOM 776 N N . LEU A 1 108 ? 2.006 -5.867 -10.695 1 98.06 108 LEU A N 1
ATOM 777 C CA . LEU A 1 108 ? 3.463 -5.82 -10.734 1 98.06 108 LEU A CA 1
ATOM 778 C C . LEU A 1 108 ? 4.023 -5.152 -9.484 1 98.06 108 LEU A C 1
ATOM 780 O O . LEU A 1 108 ? 3.596 -4.055 -9.117 1 98.06 108 LEU A O 1
ATOM 784 N N . PHE A 1 109 ? 4.934 -5.859 -8.836 1 98.44 109 PHE A N 1
ATOM 785 C CA . PHE A 1 109 ? 5.578 -5.391 -7.613 1 98.44 109 PHE A CA 1
ATOM 786 C C . PHE A 1 109 ? 7.098 -5.398 -7.766 1 98.44 109 PHE A C 1
ATOM 788 O O . PHE A 1 109 ? 7.664 -6.32 -8.359 1 98.44 109 PHE A O 1
ATOM 795 N N . ILE A 1 110 ? 7.766 -4.402 -7.199 1 98.81 110 ILE A N 1
ATOM 796 C CA . ILE A 1 110 ? 9.227 -4.434 -7.117 1 98.81 110 ILE A CA 1
ATOM 797 C C . ILE A 1 110 ? 9.672 -4.004 -5.723 1 98.81 110 ILE A C 1
ATOM 799 O O . ILE A 1 110 ? 8.906 -3.387 -4.98 1 98.81 110 ILE A O 1
ATOM 803 N N . CYS A 1 111 ? 10.867 -4.418 -5.336 1 98.81 111 CYS A N 1
ATOM 804 C CA . CYS A 1 111 ? 11.562 -3.715 -4.262 1 98.81 111 CYS A CA 1
ATOM 805 C C . CYS A 1 111 ? 12.258 -2.469 -4.789 1 98.81 111 CYS A C 1
ATOM 807 O O . CYS A 1 111 ? 13.039 -2.545 -5.738 1 98.81 111 CYS A O 1
ATOM 809 N N . GLY A 1 112 ? 12.078 -1.341 -4.199 1 97.88 112 GLY A N 1
ATOM 810 C CA . GLY A 1 112 ? 12.609 -0.071 -4.676 1 97.88 112 GLY A CA 1
ATOM 811 C C . GLY A 1 112 ? 13.992 0.236 -4.145 1 97.88 112 GLY A C 1
ATOM 812 O O . GLY A 1 112 ? 14.602 1.235 -4.527 1 97.88 112 GLY A O 1
ATOM 813 N N . VAL A 1 113 ? 14.492 -0.566 -3.209 1 97.25 113 VAL A N 1
ATOM 814 C CA . VAL A 1 113 ? 15.859 -0.365 -2.74 1 97.25 113 VAL A CA 1
ATOM 815 C C . VAL A 1 113 ? 16.844 -0.581 -3.891 1 97.25 113 VAL A C 1
ATOM 817 O O . VAL A 1 113 ? 16.719 -1.552 -4.641 1 97.25 113 VAL A O 1
ATOM 820 N N . GLU A 1 114 ? 17.781 0.334 -3.941 1 97 114 GLU A N 1
ATOM 821 C CA . GLU A 1 114 ? 18.703 0.346 -5.074 1 97 114 GLU A CA 1
ATOM 822 C C . GLU A 1 114 ? 19.344 -1.021 -5.277 1 97 114 GLU A C 1
ATOM 824 O O . GLU A 1 114 ? 19.859 -1.62 -4.324 1 97 114 GLU A O 1
ATOM 829 N N . GLY A 1 115 ? 19.25 -1.512 -6.539 1 98.31 115 GLY A N 1
ATOM 830 C CA . GLY A 1 115 ? 19.906 -2.738 -6.941 1 98.31 115 GLY A CA 1
ATOM 831 C C . GLY A 1 115 ? 19.094 -3.984 -6.676 1 98.31 115 GLY A C 1
ATOM 832 O O . GLY A 1 115 ? 19.344 -5.039 -7.262 1 98.31 115 GLY A O 1
ATOM 833 N N . HIS A 1 116 ? 18.078 -3.975 -5.793 1 98.81 116 HIS A N 1
ATOM 834 C CA . HIS A 1 116 ? 17.344 -5.176 -5.391 1 98.81 116 HIS A CA 1
ATOM 835 C C . HIS A 1 116 ? 16.453 -5.68 -6.52 1 98.81 116 HIS A C 1
ATOM 837 O O . HIS A 1 116 ? 16.422 -6.879 -6.805 1 98.81 116 HIS A O 1
ATOM 843 N N . CYS A 1 117 ? 15.773 -4.789 -7.156 1 98.75 117 CYS A N 1
ATOM 844 C CA . CYS A 1 117 ? 14.938 -5.168 -8.289 1 98.75 117 CYS A CA 1
ATOM 845 C C . CYS A 1 117 ? 15.781 -5.73 -9.43 1 98.75 117 CYS A C 1
ATOM 847 O O . CYS A 1 117 ? 15.422 -6.746 -10.023 1 98.75 117 CYS A O 1
ATOM 849 N N . ASP A 1 118 ? 16.891 -5.105 -9.656 1 98.69 118 ASP A N 1
ATOM 850 C CA . ASP A 1 118 ? 17.781 -5.566 -10.719 1 98.69 118 ASP A CA 1
ATOM 851 C C . ASP A 1 118 ? 18.312 -6.969 -10.414 1 98.69 118 ASP A C 1
ATOM 853 O O . ASP A 1 118 ? 18.625 -7.73 -11.336 1 98.69 118 ASP A O 1
ATOM 857 N N . ALA A 1 119 ? 18.375 -7.25 -9.211 1 98.56 119 ALA A N 1
ATOM 858 C CA . ALA A 1 119 ? 18.859 -8.555 -8.789 1 98.56 119 ALA A CA 1
ATOM 859 C C . ALA A 1 119 ? 17.734 -9.586 -8.75 1 98.56 119 ALA A C 1
ATOM 861 O O . ALA A 1 119 ? 17.938 -10.719 -8.305 1 98.56 119 ALA A O 1
ATOM 862 N N . GLY A 1 120 ? 16.531 -9.203 -9.156 1 98.69 120 GLY A N 1
ATOM 863 C CA . GLY A 1 120 ? 15.453 -10.172 -9.336 1 98.69 120 GLY A CA 1
ATOM 864 C C . GLY A 1 120 ? 14.375 -10.062 -8.273 1 98.69 120 GLY A C 1
ATOM 865 O O . GLY A 1 120 ? 13.453 -10.875 -8.234 1 98.69 120 GLY A O 1
ATOM 866 N N . MET A 1 121 ? 14.461 -9.078 -7.398 1 98.81 121 MET A N 1
ATOM 867 C CA . MET A 1 121 ? 13.438 -8.898 -6.375 1 98.81 121 MET A CA 1
ATOM 868 C C . MET A 1 121 ? 12.234 -8.141 -6.934 1 98.81 121 MET A C 1
ATOM 870 O O . MET A 1 121 ? 11.992 -6.992 -6.566 1 98.81 121 MET A O 1
ATOM 874 N N . LYS A 1 122 ? 11.516 -8.766 -7.754 1 98.88 122 LYS A N 1
ATOM 875 C CA . LYS A 1 122 ? 10.312 -8.273 -8.422 1 98.88 122 LYS A CA 1
ATOM 876 C C . LYS A 1 122 ? 9.352 -9.414 -8.727 1 98.88 122 LYS A C 1
ATOM 878 O O . LYS A 1 122 ? 9.773 -10.555 -8.938 1 98.88 122 LYS A O 1
ATOM 883 N N . LEU A 1 123 ? 8.062 -9.109 -8.695 1 98.88 123 LEU A N 1
ATOM 884 C CA . LEU A 1 123 ? 6.992 -10.094 -8.797 1 98.88 123 LEU A CA 1
ATOM 885 C C . LEU A 1 123 ? 5.91 -9.633 -9.758 1 98.88 123 LEU A C 1
ATOM 887 O O . LEU A 1 123 ? 5.445 -8.492 -9.68 1 98.88 123 LEU A O 1
ATOM 891 N N . ALA A 1 124 ? 5.578 -10.477 -10.664 1 98.69 124 ALA A N 1
ATOM 892 C CA . ALA A 1 124 ? 4.398 -10.336 -11.516 1 98.69 124 ALA A CA 1
ATOM 893 C C . ALA A 1 124 ? 3.379 -11.43 -11.227 1 98.69 124 ALA A C 1
ATOM 895 O O . ALA A 1 124 ? 3.734 -12.609 -11.141 1 98.69 124 ALA A O 1
ATOM 896 N N . VAL A 1 125 ? 2.166 -11.047 -11.055 1 97.94 125 VAL A N 1
ATOM 897 C CA . VAL A 1 125 ? 1.122 -12.055 -10.93 1 97.94 125 VAL A CA 1
ATOM 898 C C . VAL A 1 125 ? -0.031 -11.727 -11.875 1 97.94 125 VAL A C 1
ATOM 900 O O . VAL A 1 125 ? -0.328 -10.555 -12.117 1 97.94 125 VAL A O 1
ATOM 903 N N . ASP A 1 126 ? -0.683 -12.742 -12.375 1 97.5 126 ASP A N 1
ATOM 904 C CA . ASP A 1 126 ? -1.891 -12.617 -13.188 1 97.5 126 ASP A CA 1
ATOM 905 C C . ASP A 1 126 ? -3.129 -13.031 -12.398 1 97.5 126 ASP A C 1
ATOM 907 O O . ASP A 1 126 ? -3.281 -14.195 -12.039 1 97.5 126 ASP A O 1
ATOM 911 N N . VAL A 1 127 ? -3.941 -12.031 -12.203 1 95.88 127 VAL A N 1
ATOM 912 C CA . VAL A 1 127 ? -5.133 -12.242 -11.391 1 95.88 127 VAL A CA 1
ATOM 913 C C . VAL A 1 127 ? -6.34 -12.492 -12.289 1 95.88 127 VAL A C 1
ATOM 915 O O . VAL A 1 127 ? -6.574 -11.75 -13.242 1 95.88 127 VAL A O 1
ATOM 918 N N . HIS A 1 128 ? -7.086 -13.508 -11.906 1 94.5 128 HIS A N 1
ATOM 919 C CA . HIS A 1 128 ? -8.25 -13.875 -12.711 1 94.5 128 HIS A CA 1
ATOM 920 C C . HIS A 1 128 ? -9.547 -13.562 -11.977 1 94.5 128 HIS A C 1
ATOM 922 O O . HIS A 1 128 ? -9.617 -13.68 -10.75 1 94.5 128 HIS A O 1
ATOM 928 N N . GLY A 1 129 ? -10.586 -13.18 -12.688 1 87.44 129 GLY A N 1
ATOM 929 C CA . GLY A 1 129 ? -11.898 -12.891 -12.148 1 87.44 129 GLY A CA 1
ATOM 930 C C . GLY A 1 129 ? -12.742 -14.133 -11.914 1 87.44 129 GLY A C 1
ATOM 931 O O . GLY A 1 129 ? -12.484 -15.18 -12.508 1 87.44 129 GLY A O 1
ATOM 932 N N . MET B 1 1 ? 79.75 48.25 15.367 1 38.22 1 MET B N 1
ATOM 933 C CA . MET B 1 1 ? 78.688 47.531 16.109 1 38.22 1 MET B CA 1
ATOM 934 C C . MET B 1 1 ? 77.375 47.562 15.367 1 38.22 1 MET B C 1
ATOM 936 O O . MET B 1 1 ? 76.625 48.562 15.438 1 38.22 1 MET B O 1
ATOM 940 N N . ALA B 1 2 ? 77.375 47.062 14.102 1 42.34 2 ALA B N 1
ATOM 941 C CA . ALA B 1 2 ? 76.312 47.125 13.117 1 42.34 2 ALA B CA 1
ATOM 942 C C . ALA B 1 2 ? 75.062 46.406 13.609 1 42.34 2 ALA B C 1
ATOM 944 O O . ALA B 1 2 ? 75.125 45.312 14.172 1 42.34 2 ALA B O 1
ATOM 945 N N . PRO B 1 3 ? 73.938 47.219 13.93 1 42.91 3 PRO B N 1
ATOM 946 C CA . PRO B 1 3 ? 72.625 46.688 14.422 1 42.91 3 PRO B CA 1
ATOM 947 C C . PRO B 1 3 ? 72.125 45.531 13.57 1 42.91 3 PRO B C 1
ATOM 949 O O . PRO B 1 3 ? 72.25 45.562 12.344 1 42.91 3 PRO B O 1
ATOM 952 N N . ARG B 1 4 ? 72.188 44.281 14.062 1 48.19 4 ARG B N 1
ATOM 953 C CA . ARG B 1 4 ? 71.625 43.094 13.484 1 48.19 4 ARG B CA 1
ATOM 954 C C . ARG B 1 4 ? 70.125 43.312 13.086 1 48.19 4 ARG B C 1
ATOM 956 O O . ARG B 1 4 ? 69.312 43.75 13.906 1 48.19 4 ARG B O 1
ATOM 963 N N . THR B 1 5 ? 69.812 43.75 11.859 1 43.94 5 THR B N 1
ATOM 964 C CA . THR B 1 5 ? 68.5 43.875 11.242 1 43.94 5 THR B CA 1
ATOM 965 C C . THR B 1 5 ? 67.688 42.594 11.445 1 43.94 5 THR B C 1
ATOM 967 O O . THR B 1 5 ? 68.125 41.5 11.039 1 43.94 5 THR B O 1
ATOM 970 N N . ALA B 1 6 ? 67 42.406 12.602 1 45.75 6 ALA B N 1
ATOM 971 C CA . ALA B 1 6 ? 66.062 41.312 12.875 1 45.75 6 ALA B CA 1
ATOM 972 C C . ALA B 1 6 ? 65.062 41.188 11.742 1 45.75 6 ALA B C 1
ATOM 974 O O . ALA B 1 6 ? 64.438 42.156 11.336 1 45.75 6 ALA B O 1
ATOM 975 N N . LEU B 1 7 ? 65.312 40.281 10.781 1 44.62 7 LEU B N 1
ATOM 976 C CA . LEU B 1 7 ? 64.438 39.875 9.734 1 44.62 7 LEU B CA 1
ATOM 977 C C . LEU B 1 7 ? 63.062 39.469 10.32 1 44.62 7 LEU B C 1
ATOM 979 O O . LEU B 1 7 ? 63 38.562 11.164 1 44.62 7 LEU B O 1
ATOM 983 N N . LEU B 1 8 ? 62.219 40.406 10.578 1 44.59 8 LEU B N 1
ATOM 984 C CA . LEU B 1 8 ? 60.844 40.156 10.984 1 44.59 8 LEU B CA 1
ATOM 985 C C . LEU B 1 8 ? 60.156 39.219 10 1 44.59 8 LEU B C 1
ATOM 987 O O . LEU B 1 8 ? 60.062 39.531 8.812 1 44.59 8 LEU B O 1
ATOM 991 N N . ILE B 1 9 ? 60.375 37.938 10.102 1 43.88 9 ILE B N 1
ATOM 992 C CA . ILE B 1 9 ? 59.625 36.938 9.344 1 43.88 9 ILE B CA 1
ATOM 993 C C . ILE B 1 9 ? 58.156 37.094 9.602 1 43.88 9 ILE B C 1
ATOM 995 O O . ILE B 1 9 ? 57.688 37.062 10.742 1 43.88 9 ILE B O 1
ATOM 999 N N . ALA B 1 10 ? 57.438 37.906 8.789 1 42.94 10 ALA B N 1
ATOM 1000 C CA . ALA B 1 10 ? 55.969 38 8.773 1 42.94 10 ALA B CA 1
ATOM 1001 C C . ALA B 1 10 ? 55.344 36.625 8.594 1 42.94 10 ALA B C 1
ATOM 1003 O O . ALA B 1 10 ? 55.562 35.969 7.59 1 42.94 10 ALA B O 1
ATOM 1004 N N . THR B 1 11 ? 55.25 35.844 9.594 1 43.16 11 THR B N 1
ATOM 1005 C CA . THR B 1 11 ? 54.469 34.625 9.492 1 43.16 11 THR B CA 1
ATOM 1006 C C . THR B 1 11 ? 53.094 34.906 8.93 1 43.16 11 THR B C 1
ATOM 1008 O O . THR B 1 11 ? 52.406 35.844 9.398 1 43.16 11 THR B O 1
ATOM 1011 N N . ALA B 1 12 ? 52.906 34.906 7.578 1 45.72 12 ALA B N 1
ATOM 1012 C CA . ALA B 1 12 ? 51.562 34.938 6.961 1 45.72 12 ALA B CA 1
ATOM 1013 C C . ALA B 1 12 ? 50.594 33.969 7.652 1 45.72 12 ALA B C 1
ATOM 1015 O O . ALA B 1 12 ? 50.875 32.781 7.723 1 45.72 12 ALA B O 1
ATOM 1016 N N . ALA B 1 13 ? 50 34.406 8.758 1 44.09 13 ALA B N 1
ATOM 1017 C CA . ALA B 1 13 ? 48.906 33.625 9.32 1 44.09 13 ALA B CA 1
ATOM 1018 C C . ALA B 1 13 ? 47.875 33.25 8.242 1 44.09 13 ALA B C 1
ATOM 1020 O O . ALA B 1 13 ? 47.281 34.125 7.621 1 44.09 13 ALA B O 1
ATOM 1021 N N . MET B 1 14 ? 48.188 32.188 7.414 1 43.84 14 MET B N 1
ATOM 1022 C CA . MET B 1 14 ? 47.188 31.703 6.492 1 43.84 14 MET B CA 1
ATOM 1023 C C . MET B 1 14 ? 45.844 31.5 7.211 1 43.84 14 MET B C 1
ATOM 1025 O O . MET B 1 14 ? 45.781 30.797 8.227 1 43.84 14 MET B O 1
ATOM 1029 N N . ALA B 1 15 ? 44.969 32.5 7.211 1 47.22 15 ALA B N 1
ATOM 1030 C CA . ALA B 1 15 ? 43.594 32.344 7.691 1 47.22 15 ALA B CA 1
ATOM 1031 C C . ALA B 1 15 ? 42.906 31.156 7.035 1 47.22 15 ALA B C 1
ATOM 1033 O O . ALA B 1 15 ? 42.75 31.125 5.816 1 47.22 15 ALA B O 1
ATOM 1034 N N . VAL B 1 16 ? 43.156 29.938 7.531 1 47.16 16 VAL B N 1
ATOM 1035 C CA . VAL B 1 16 ? 42.312 28.812 7.102 1 47.16 16 VAL B CA 1
ATOM 1036 C C . VAL B 1 16 ? 40.844 29.188 7.238 1 47.16 16 VAL B C 1
ATOM 1038 O O . VAL B 1 16 ? 40.375 29.438 8.344 1 47.16 16 VAL B O 1
ATOM 1041 N N . ILE B 1 17 ? 40.281 29.891 6.309 1 45 17 ILE B N 1
ATOM 1042 C CA . ILE B 1 17 ? 38.844 30.031 6.254 1 45 17 ILE B CA 1
ATOM 1043 C C . ILE B 1 17 ? 38.188 28.656 6.324 1 45 17 ILE B C 1
ATOM 1045 O O . ILE B 1 17 ? 38.375 27.812 5.445 1 45 17 ILE B O 1
ATOM 1049 N N . ALA B 1 18 ? 37.906 28.203 7.496 1 49.66 18 ALA B N 1
ATOM 1050 C CA . ALA B 1 18 ? 37.062 27 7.648 1 49.66 18 ALA B CA 1
ATOM 1051 C C . ALA B 1 18 ? 35.781 27.125 6.867 1 49.66 18 ALA B C 1
ATOM 1053 O O . ALA B 1 18 ? 34.938 27.969 7.188 1 49.66 18 ALA B O 1
ATOM 1054 N N . ALA B 1 19 ? 35.688 26.875 5.57 1 47.19 19 ALA B N 1
ATOM 1055 C CA . ALA B 1 19 ? 34.406 26.75 4.879 1 47.19 19 ALA B CA 1
ATOM 1056 C C . ALA B 1 19 ? 33.469 25.828 5.641 1 47.19 19 ALA B C 1
ATOM 1058 O O . ALA B 1 19 ? 33.719 24.641 5.77 1 47.19 19 ALA B O 1
ATOM 1059 N N . ALA B 1 20 ? 32.75 26.297 6.66 1 45.66 20 ALA B N 1
ATOM 1060 C CA . ALA B 1 20 ? 31.672 25.484 7.184 1 45.66 20 ALA B CA 1
ATOM 1061 C C . ALA B 1 20 ? 30.859 24.875 6.051 1 45.66 20 ALA B C 1
ATOM 1063 O O . ALA B 1 20 ? 30.234 25.594 5.27 1 45.66 20 ALA B O 1
ATOM 1064 N N . ALA B 1 21 ? 31.203 23.672 5.461 1 47.69 21 ALA B N 1
ATOM 1065 C CA . ALA B 1 21 ? 30.328 22.953 4.551 1 47.69 21 ALA B CA 1
ATOM 1066 C C . ALA B 1 21 ? 28.875 23 5.039 1 47.69 21 ALA B C 1
ATOM 1068 O O . ALA B 1 21 ? 28.562 22.531 6.137 1 47.69 21 ALA B O 1
ATOM 1069 N N . LEU B 1 22 ? 28.047 23.969 4.766 1 45.84 22 LEU B N 1
ATOM 1070 C CA . LEU B 1 22 ? 26.594 23.891 4.934 1 45.84 22 LEU B CA 1
ATOM 1071 C C . LEU B 1 22 ? 26.078 22.516 4.551 1 45.84 22 LEU B C 1
ATOM 1073 O O . LEU B 1 22 ? 26.016 22.172 3.365 1 45.84 22 LEU B O 1
ATOM 1077 N N . LEU B 1 23 ? 26.344 21.516 5.285 1 48.97 23 LEU B N 1
ATOM 1078 C CA . LEU B 1 23 ? 25.625 20.281 5.004 1 48.97 23 LEU B CA 1
ATOM 1079 C C . LEU B 1 23 ? 24.141 20.547 4.805 1 48.97 23 LEU B C 1
ATOM 1081 O O . LEU B 1 23 ? 23.516 21.266 5.605 1 48.97 23 LEU B O 1
ATOM 1085 N N . PRO B 1 24 ? 23.625 20.516 3.562 1 49.75 24 PRO B N 1
ATOM 1086 C CA . PRO B 1 24 ? 22.188 20.688 3.43 1 49.75 24 PRO B CA 1
ATOM 1087 C C . PRO B 1 24 ? 21.406 20 4.562 1 49.75 24 PRO B C 1
ATOM 1089 O O . PRO B 1 24 ? 21.828 18.953 5.059 1 49.75 24 PRO B O 1
ATOM 1092 N N . ALA B 1 25 ? 20.766 20.641 5.445 1 48.69 25 ALA B N 1
ATOM 1093 C CA . ALA B 1 25 ? 19.844 20.094 6.434 1 48.69 25 ALA B CA 1
ATOM 1094 C C . ALA B 1 25 ? 19 18.969 5.836 1 48.69 25 ALA B C 1
ATOM 1096 O O . ALA B 1 25 ? 18.156 19.203 4.98 1 48.69 25 ALA B O 1
ATOM 1097 N N . THR B 1 26 ? 19.469 17.797 5.469 1 49.62 26 THR B N 1
ATOM 1098 C CA . THR B 1 26 ? 18.594 16.703 5.059 1 49.62 26 THR B CA 1
ATOM 1099 C C . THR B 1 26 ? 17.391 16.609 5.984 1 49.62 26 THR B C 1
ATOM 1101 O O . THR B 1 26 ? 17.531 16.391 7.188 1 49.62 26 THR B O 1
ATOM 1104 N N . ALA B 1 27 ? 16.406 17.562 5.93 1 59.56 27 ALA B N 1
ATOM 1105 C CA . ALA B 1 27 ? 15.172 17.5 6.715 1 59.56 27 ALA B CA 1
ATOM 1106 C C . ALA B 1 27 ? 14.758 16.062 6.98 1 59.56 27 ALA B C 1
ATOM 1108 O O . ALA B 1 27 ? 14.719 15.234 6.062 1 59.56 27 ALA B O 1
ATOM 1109 N N . SER B 1 28 ? 15.062 15.508 8.211 1 77.69 28 SER B N 1
ATOM 1110 C CA . SER B 1 28 ? 14.859 14.156 8.703 1 77.69 28 SER B CA 1
ATOM 1111 C C . SER B 1 28 ? 13.453 13.656 8.398 1 77.69 28 SER B C 1
ATOM 1113 O O . SER B 1 28 ? 12.477 14.383 8.609 1 77.69 28 SER B O 1
ATOM 1115 N N . ALA B 1 29 ? 13.289 12.688 7.707 1 86.75 29 ALA B N 1
ATOM 1116 C CA . ALA B 1 29 ? 12.039 11.992 7.434 1 86.75 29 ALA B CA 1
ATOM 1117 C C . ALA B 1 29 ? 11.25 11.75 8.719 1 86.75 29 ALA B C 1
ATOM 1119 O O . ALA B 1 29 ? 11.828 11.383 9.75 1 86.75 29 ALA B O 1
ATOM 1120 N N . THR B 1 30 ? 9.961 12.219 8.805 1 94.81 30 THR B N 1
ATOM 1121 C CA . THR B 1 30 ? 9.07 12.047 9.945 1 94.81 30 THR B CA 1
ATOM 1122 C C . THR B 1 30 ? 8.062 10.93 9.68 1 94.81 30 THR B C 1
ATOM 1124 O O . THR B 1 30 ? 7.609 10.75 8.547 1 94.81 30 THR B O 1
ATOM 1127 N N . THR B 1 31 ? 7.797 10.102 10.68 1 96.25 31 THR B N 1
ATOM 1128 C CA . THR B 1 31 ? 6.684 9.164 10.648 1 96.25 31 THR B CA 1
ATOM 1129 C C . THR B 1 31 ? 5.484 9.719 11.414 1 96.25 31 THR B C 1
ATOM 1131 O O . THR B 1 31 ? 5.621 10.148 12.562 1 96.25 31 THR B O 1
ATOM 1134 N N . TYR B 1 32 ? 4.363 9.805 10.812 1 98.06 32 TYR B N 1
ATOM 1135 C CA . TYR B 1 32 ? 3.107 10.242 11.406 1 98.06 32 TYR B CA 1
ATOM 1136 C C . TYR B 1 32 ? 2.166 9.062 11.617 1 98.06 32 TYR B C 1
ATOM 1138 O O . TYR B 1 32 ? 1.808 8.367 10.664 1 98.06 32 TYR B O 1
ATOM 1146 N N . MET B 1 33 ? 1.771 8.812 12.875 1 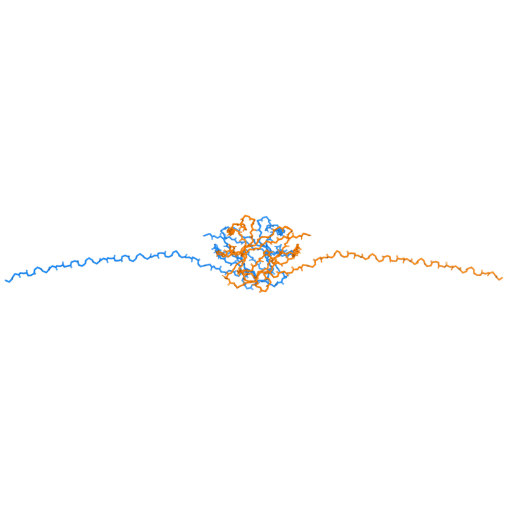98.44 33 MET B N 1
ATOM 1147 C CA . MET B 1 33 ? 0.678 7.867 13.094 1 98.44 33 MET B CA 1
ATOM 1148 C C . MET B 1 33 ? -0.669 8.516 12.789 1 98.44 33 MET B C 1
ATOM 1150 O O . MET B 1 33 ? -1.111 9.414 13.5 1 98.44 33 MET B O 1
ATOM 1154 N N . VAL B 1 34 ? -1.313 8.086 11.766 1 98.81 34 VAL B N 1
ATOM 1155 C CA . VAL B 1 34 ? -2.576 8.672 11.32 1 98.81 34 VAL B CA 1
ATOM 1156 C C . VAL B 1 34 ? -3.631 8.5 12.414 1 98.81 34 VAL B C 1
ATOM 1158 O O . VAL B 1 34 ? -3.881 7.387 12.875 1 98.81 34 VAL B O 1
ATOM 1161 N N . GLY B 1 35 ? -4.242 9.641 12.844 1 98.75 35 GLY B N 1
ATOM 1162 C CA . GLY B 1 35 ? -5.262 9.617 13.883 1 98.75 35 GLY B CA 1
ATOM 1163 C C . GLY B 1 35 ? -4.688 9.641 15.281 1 98.75 35 GLY B C 1
ATOM 1164 O O . GLY B 1 35 ? -5.43 9.602 16.266 1 98.75 35 GLY B O 1
ATOM 1165 N N . ASP B 1 36 ? -3.344 9.617 15.383 1 98.12 36 ASP B N 1
ATOM 1166 C CA . ASP B 1 36 ? -2.648 9.633 16.672 1 98.12 36 ASP B CA 1
ATOM 1167 C C . ASP B 1 36 ? -3.115 8.484 17.562 1 98.12 36 ASP B C 1
ATOM 1169 O O . ASP B 1 36 ? -3.084 7.32 17.156 1 98.12 36 ASP B O 1
ATOM 1173 N N . GLU B 1 37 ? -3.648 8.742 18.734 1 97.62 37 GLU B N 1
ATOM 1174 C CA . GLU B 1 37 ? -4.004 7.703 19.703 1 97.62 37 GLU B CA 1
ATOM 1175 C C . GLU B 1 37 ? -5.211 6.898 19.219 1 97.62 37 GLU B C 1
ATOM 1177 O O . GLU B 1 37 ? -5.34 5.715 19.531 1 97.62 37 GLU B O 1
ATOM 1182 N N . SER B 1 38 ? -6.039 7.438 18.438 1 98.06 38 SER B N 1
ATOM 1183 C CA . SER B 1 38 ? -7.238 6.762 17.953 1 98.06 38 SER B CA 1
ATOM 1184 C C . SER B 1 38 ? -6.906 5.781 16.844 1 98.06 38 SER B C 1
ATOM 1186 O O . SER B 1 38 ? -7.688 4.871 16.562 1 98.06 38 SER B O 1
ATOM 1188 N N . GLY B 1 39 ? -5.781 6.012 16.172 1 98.62 39 GLY B N 1
ATOM 1189 C CA . GLY B 1 39 ? -5.453 5.23 14.992 1 98.62 39 GLY B CA 1
ATOM 1190 C C . GLY B 1 39 ? -6.387 5.492 13.82 1 98.62 39 GLY B C 1
ATOM 1191 O O . GLY B 1 39 ? -7.039 6.535 13.766 1 98.62 39 GLY B O 1
ATOM 1192 N N . TRP B 1 40 ? -6.344 4.641 12.836 1 98.81 40 TRP B N 1
ATOM 1193 C CA . TRP B 1 40 ? -7.211 4.648 11.664 1 98.81 40 TRP B CA 1
ATOM 1194 C C . TRP B 1 40 ? -8.531 3.945 11.961 1 98.81 40 TRP B C 1
ATOM 1196 O O . TRP B 1 40 ? -8.609 2.715 11.938 1 98.81 40 TRP B O 1
ATOM 1206 N N . ASP B 1 41 ? -9.555 4.734 12.227 1 98.62 41 ASP B N 1
ATOM 1207 C CA . ASP B 1 41 ? -10.836 4.234 12.711 1 98.62 41 ASP B CA 1
ATOM 1208 C C . ASP B 1 41 ? -11.977 5.156 12.289 1 98.62 41 ASP B C 1
ATOM 1210 O O . ASP B 1 41 ? -11.75 6.215 11.703 1 98.62 41 ASP B O 1
ATOM 1214 N N . VAL B 1 42 ? -13.203 4.633 12.562 1 98.25 42 VAL B N 1
ATOM 1215 C CA . VAL B 1 42 ? -14.352 5.52 12.414 1 98.25 42 VAL B CA 1
ATOM 1216 C C . VAL B 1 42 ? -14.406 6.492 13.594 1 98.25 42 VAL B C 1
ATOM 1218 O O . VAL B 1 42 ? -14.172 6.098 14.742 1 98.25 42 VAL B O 1
ATOM 1221 N N . GLY B 1 43 ? -14.727 7.797 13.25 1 97.81 43 GLY B N 1
ATOM 1222 C CA . GLY B 1 43 ? -14.891 8.727 14.359 1 97.81 43 GLY B CA 1
ATOM 1223 C C . GLY B 1 43 ? -13.953 9.914 14.281 1 97.81 43 GLY B C 1
ATOM 1224 O O . GLY B 1 43 ? -14.391 11.062 14.367 1 97.81 43 GLY B O 1
ATOM 1225 N N . PRO B 1 44 ? -12.617 9.719 14.172 1 98.19 44 PRO B N 1
ATOM 1226 C CA . PRO B 1 44 ? -11.672 10.836 14.125 1 98.19 44 PRO B CA 1
ATOM 1227 C C . PRO B 1 44 ? -11.953 11.797 12.969 1 98.19 44 PRO B C 1
ATOM 1229 O O . PRO B 1 44 ? -12.406 11.375 11.906 1 98.19 44 PRO B O 1
ATOM 1232 N N . ASP B 1 45 ? -11.625 13.062 13.164 1 98.62 45 ASP B N 1
ATOM 1233 C CA . ASP B 1 45 ? -11.602 14.07 12.109 1 98.62 45 ASP B CA 1
ATOM 1234 C C . ASP B 1 45 ? -10.219 14.148 11.461 1 98.62 45 ASP B C 1
ATOM 1236 O O . ASP B 1 45 ? -9.336 14.852 11.961 1 98.62 45 ASP B O 1
ATOM 1240 N N . TYR B 1 46 ? -10.07 13.562 10.305 1 98.75 46 TYR B N 1
ATOM 1241 C CA . TYR B 1 46 ? -8.75 13.445 9.711 1 98.75 46 TYR B CA 1
ATOM 1242 C C . TYR B 1 46 ? -8.336 14.742 9.031 1 98.75 46 TYR B C 1
ATOM 1244 O O . TYR B 1 46 ? -7.148 14.977 8.789 1 98.75 46 TYR B O 1
ATOM 1252 N N . ASP B 1 47 ? -9.32 15.586 8.641 1 98 47 ASP B N 1
ATOM 1253 C CA . ASP B 1 47 ? -8.945 16.922 8.195 1 98 47 ASP B CA 1
ATOM 1254 C C . ASP B 1 47 ? -8.281 17.703 9.32 1 98 47 ASP B C 1
ATOM 1256 O O . ASP B 1 47 ? -7.258 18.359 9.109 1 98 47 ASP B O 1
ATOM 1260 N N . ALA B 1 48 ? -8.914 17.594 10.453 1 98.38 48 ALA B N 1
ATOM 1261 C CA . ALA B 1 48 ? -8.328 18.266 11.609 1 98.38 48 ALA B CA 1
ATOM 1262 C C . ALA B 1 48 ? -6.973 17.656 11.961 1 98.38 48 ALA B C 1
ATOM 1264 O O . ALA B 1 48 ? -6.031 18.375 12.297 1 98.38 48 ALA B O 1
ATOM 1265 N N . TRP B 1 49 ? -6.805 16.391 11.969 1 98.75 49 TRP B N 1
ATOM 1266 C CA . TRP B 1 49 ? -5.555 15.703 12.273 1 98.75 49 TRP B CA 1
ATOM 1267 C C . TRP B 1 49 ? -4.434 16.172 11.359 1 98.75 49 TRP B C 1
ATOM 1269 O O . TRP B 1 49 ? -3.295 16.359 11.797 1 98.75 49 TRP B O 1
ATOM 1279 N N . ALA B 1 50 ? -4.789 16.375 10.039 1 98.62 50 ALA B N 1
ATOM 1280 C CA . ALA B 1 50 ? -3.783 16.75 9.047 1 98.62 50 ALA B CA 1
ATOM 1281 C C . ALA B 1 50 ? -3.477 18.234 9.102 1 98.62 50 ALA B C 1
ATOM 1283 O O . ALA B 1 50 ? -2.402 18.672 8.688 1 98.62 50 ALA B O 1
ATOM 1284 N N . SER B 1 51 ? -4.453 18.906 9.656 1 97.44 51 SER B N 1
ATOM 1285 C CA . SER B 1 51 ? -4.344 20.359 9.641 1 97.44 51 SER B CA 1
ATOM 1286 C C . SER B 1 51 ? -3.115 20.828 10.414 1 97.44 51 SER B C 1
ATOM 1288 O O . SER B 1 51 ? -2.855 20.359 11.523 1 97.44 51 SER B O 1
ATOM 1290 N N . GLY B 1 5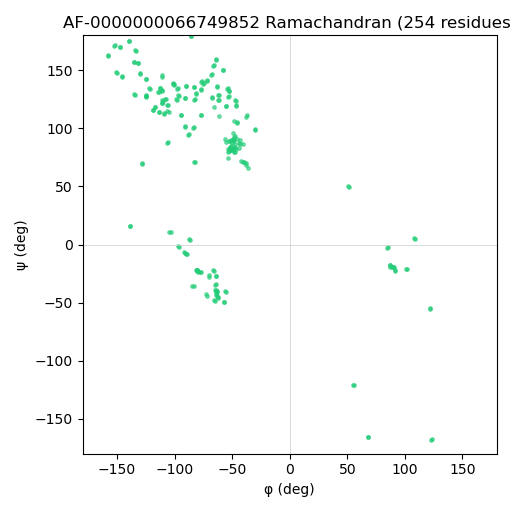2 ? -2.248 21.719 9.781 1 95.38 52 GLY B N 1
ATOM 1291 C CA . GLY B 1 52 ? -1.094 22.312 10.43 1 95.38 52 GLY B CA 1
ATOM 1292 C C . GLY B 1 52 ? 0.17 21.484 10.281 1 95.38 52 GLY B C 1
ATOM 1293 O O . GLY B 1 52 ? 1.27 21.969 10.562 1 95.38 52 GLY B O 1
ATOM 1294 N N . LYS B 1 53 ? 0.056 20.297 9.984 1 96.94 53 LYS B N 1
ATOM 1295 C CA . LYS B 1 53 ? 1.234 19.469 9.742 1 96.94 53 LYS B CA 1
ATOM 1296 C C . LYS B 1 53 ? 1.836 19.75 8.367 1 96.94 53 LYS B C 1
ATOM 1298 O O . LYS B 1 53 ? 1.108 20 7.406 1 96.94 53 LYS B O 1
ATOM 1303 N N . LYS B 1 54 ? 3.162 19.781 8.344 1 96.44 54 LYS B N 1
ATOM 1304 C CA . LYS B 1 54 ? 3.891 20 7.098 1 96.44 54 LYS B CA 1
ATOM 1305 C C . LYS B 1 54 ? 4.523 18.703 6.605 1 96.44 54 LYS B C 1
ATOM 1307 O O . LYS B 1 54 ? 5.691 18.422 6.887 1 96.44 54 LYS B O 1
ATOM 1312 N N . PHE B 1 55 ? 3.777 18.016 5.879 1 97.19 55 PHE B N 1
ATOM 1313 C CA . PHE B 1 55 ? 4.266 16.781 5.305 1 97.19 55 PHE B CA 1
ATOM 1314 C C . PHE B 1 55 ? 5.277 17.047 4.199 1 97.19 55 PHE B C 1
ATOM 1316 O O . PHE B 1 55 ? 5.059 17.906 3.348 1 97.19 55 PHE B O 1
ATOM 1323 N N . LYS B 1 56 ? 6.34 16.203 4.16 1 96.06 56 LYS B N 1
ATOM 1324 C CA . LYS B 1 56 ? 7.391 16.375 3.158 1 96.06 56 LYS B CA 1
ATOM 1325 C C . LYS B 1 56 ? 7.703 15.039 2.477 1 96.06 56 LYS B C 1
ATOM 1327 O O . LYS B 1 56 ? 7.434 13.969 3.029 1 96.06 56 LYS B O 1
ATOM 1332 N N . VAL B 1 57 ? 8.258 15.234 1.249 1 93.69 57 VAL B N 1
ATOM 1333 C CA . VAL B 1 57 ? 8.734 14.039 0.554 1 93.69 57 VAL B CA 1
ATOM 1334 C C . VAL B 1 57 ? 9.672 13.258 1.465 1 93.69 57 VAL B C 1
ATOM 1336 O O . VAL B 1 57 ? 10.562 13.828 2.102 1 93.69 57 VAL B O 1
ATOM 1339 N N . GLY B 1 58 ? 9.422 11.961 1.53 1 91.81 58 GLY B N 1
ATOM 1340 C CA . GLY B 1 58 ? 10.234 11.109 2.377 1 91.81 58 GLY B CA 1
ATOM 1341 C C . GLY B 1 58 ? 9.562 10.758 3.691 1 91.81 58 GLY B C 1
ATOM 1342 O O . GLY B 1 58 ? 9.945 9.781 4.352 1 91.81 58 GLY B O 1
ATOM 1343 N N . ASP B 1 59 ? 8.57 11.539 4.141 1 95.94 59 ASP B N 1
ATOM 1344 C CA . ASP B 1 59 ? 7.805 11.195 5.34 1 95.94 59 ASP B CA 1
ATOM 1345 C C . ASP B 1 59 ? 7.023 9.906 5.145 1 95.94 59 ASP B C 1
ATOM 1347 O O . ASP B 1 59 ? 6.859 9.43 4.016 1 95.94 59 ASP B O 1
ATOM 1351 N N . THR B 1 60 ? 6.656 9.297 6.285 1 96.5 60 THR B N 1
ATOM 1352 C CA . THR B 1 60 ? 5.875 8.062 6.281 1 96.5 60 THR B CA 1
ATOM 1353 C C . THR B 1 60 ? 4.57 8.25 7.051 1 96.5 60 THR B C 1
ATOM 1355 O O . THR B 1 60 ? 4.555 8.867 8.125 1 96.5 60 THR B O 1
ATOM 1358 N N . LEU B 1 61 ? 3.438 7.754 6.434 1 98.12 61 LEU B N 1
ATOM 1359 C CA . LEU B 1 61 ? 2.178 7.602 7.156 1 98.12 61 LEU B CA 1
ATOM 1360 C C . LEU B 1 61 ? 2.012 6.172 7.66 1 98.12 61 LEU B C 1
ATOM 1362 O O . LEU B 1 61 ? 2.154 5.219 6.895 1 98.12 61 LEU B O 1
ATOM 1366 N N . GLU B 1 62 ? 1.719 6.031 8.961 1 98.19 62 GLU B N 1
ATOM 1367 C CA . GLU B 1 62 ? 1.418 4.738 9.562 1 98.19 62 GLU B CA 1
ATOM 1368 C C . GLU B 1 62 ? -0.065 4.617 9.906 1 98.19 62 GLU B C 1
ATOM 1370 O O . GLU B 1 62 ? -0.616 5.473 10.602 1 98.19 62 GLU B O 1
ATOM 1375 N N . PHE B 1 63 ? -0.702 3.598 9.414 1 98.62 63 PHE B N 1
ATOM 1376 C CA . PHE B 1 63 ? -2.105 3.303 9.68 1 98.62 63 PHE B CA 1
ATOM 1377 C C . PHE B 1 63 ? -2.244 2.076 10.57 1 98.62 63 PHE B C 1
ATOM 1379 O O . PHE B 1 63 ? -1.953 0.956 10.148 1 98.62 63 PHE B O 1
ATOM 1386 N N . LEU B 1 64 ? -2.738 2.297 11.781 1 98.5 64 LEU B N 1
ATOM 1387 C CA . LEU B 1 64 ? -2.951 1.217 12.742 1 98.5 64 LEU B CA 1
ATOM 1388 C C . LEU B 1 64 ? -4.441 0.972 12.961 1 98.5 64 LEU B C 1
ATOM 1390 O O . LEU B 1 64 ? -5.199 1.913 13.203 1 98.5 64 LEU B O 1
ATOM 1394 N N . TYR B 1 65 ? -4.879 -0.174 12.766 1 98.5 65 TYR B N 1
ATOM 1395 C CA . TYR B 1 65 ? -6.262 -0.597 12.961 1 98.5 65 TYR B CA 1
ATOM 1396 C C . TYR B 1 65 ? -6.348 -2.107 13.156 1 98.5 65 TYR B C 1
ATOM 1398 O O . TYR B 1 65 ? -5.387 -2.828 12.883 1 98.5 65 TYR B O 1
ATOM 1406 N N . SER B 1 66 ? -7.492 -2.615 13.711 1 96.81 66 SER B N 1
ATOM 1407 C CA . SER B 1 66 ? -7.684 -4.059 13.797 1 96.81 66 SER B CA 1
ATOM 1408 C C . SER B 1 66 ? -7.852 -4.676 12.414 1 96.81 66 SER B C 1
ATOM 1410 O O . SER B 1 66 ? -8.727 -4.266 11.641 1 96.81 66 SER B O 1
ATOM 1412 N N . GLU B 1 67 ? -7.027 -5.684 12.141 1 93.5 67 GLU B N 1
ATOM 1413 C CA . GLU B 1 67 ? -7.105 -6.371 10.852 1 93.5 67 GLU B CA 1
ATOM 1414 C C . GLU B 1 67 ? -8.523 -6.871 10.578 1 93.5 67 GLU B C 1
ATOM 1416 O O . GLU B 1 67 ? -9.172 -7.422 11.469 1 93.5 67 GLU B O 1
ATOM 1421 N N . GLY B 1 68 ? -9.016 -6.625 9.32 1 93.88 68 GLY B N 1
ATOM 1422 C CA . GLY B 1 68 ? -10.344 -7.066 8.938 1 93.88 68 GLY B CA 1
ATOM 1423 C C . GLY B 1 68 ? -11.414 -6.023 9.188 1 93.88 68 GLY B C 1
ATOM 1424 O O . GLY B 1 68 ? -12.5 -6.082 8.609 1 93.88 68 GLY B O 1
ATOM 1425 N N . SER B 1 69 ? -11.156 -5.074 10.102 1 97.31 69 SER B N 1
ATOM 1426 C CA . SER B 1 69 ? -12.156 -4.066 10.445 1 97.31 69 SER B CA 1
ATOM 1427 C C . SER B 1 69 ? -12.141 -2.906 9.461 1 97.31 69 SER B C 1
ATOM 1429 O O . SER B 1 69 ? -13.164 -2.271 9.219 1 97.31 69 SER B O 1
ATOM 1431 N N . HIS B 1 70 ? -10.898 -2.574 8.992 1 98.38 70 HIS B N 1
ATOM 1432 C CA . HIS B 1 70 ? -10.672 -1.491 8.047 1 98.38 70 HIS B CA 1
ATOM 1433 C C . HIS B 1 70 ? -9.625 -1.882 7.004 1 98.38 70 HIS B C 1
ATOM 1435 O O . HIS B 1 70 ? -9.164 -3.025 6.98 1 98.38 70 HIS B O 1
ATOM 1441 N N . ASN B 1 71 ? -9.406 -1.064 6.059 1 98.25 71 ASN B N 1
ATOM 1442 C CA . ASN B 1 71 ? -8.305 -1.12 5.102 1 98.25 71 ASN B CA 1
ATOM 1443 C C . ASN B 1 71 ? -7.863 0.276 4.676 1 98.25 71 ASN B C 1
ATOM 1445 O O . ASN B 1 71 ? -8.391 1.276 5.164 1 98.25 71 ASN B O 1
ATOM 1449 N N . VAL B 1 72 ? -6.77 0.376 3.979 1 98.44 72 VAL B N 1
ATOM 1450 C CA . VAL B 1 72 ? -6.27 1.64 3.449 1 98.44 72 VAL B CA 1
ATOM 1451 C C . VAL B 1 72 ? -6.207 1.574 1.926 1 98.44 72 VAL B C 1
ATOM 1453 O O . VAL B 1 72 ? -5.457 0.774 1.361 1 98.44 72 VAL B O 1
ATOM 1456 N N . VAL B 1 73 ? -6.98 2.367 1.225 1 97.25 73 VAL B N 1
ATOM 1457 C CA . VAL B 1 73 ? -6.977 2.457 -0.232 1 97.25 73 VAL B CA 1
ATOM 1458 C C . VAL B 1 73 ? -6.41 3.807 -0.665 1 97.25 73 VAL B C 1
ATOM 1460 O O . VAL B 1 73 ? -6.863 4.855 -0.204 1 97.25 73 VAL B O 1
ATOM 1463 N N . VAL B 1 74 ? -5.348 3.779 -1.456 1 95.25 74 VAL B N 1
ATOM 1464 C CA . VAL B 1 74 ? -4.848 5.004 -2.072 1 95.25 74 VAL B CA 1
ATOM 1465 C C . VAL B 1 74 ? -5.645 5.312 -3.336 1 95.25 74 VAL B C 1
ATOM 1467 O O . VAL B 1 74 ? -5.75 4.469 -4.23 1 95.25 74 VAL B O 1
ATOM 1470 N N . VAL B 1 75 ? -6.234 6.578 -3.381 1 96.12 75 VAL B N 1
ATOM 1471 C CA . VAL B 1 75 ? -7.199 6.824 -4.449 1 96.12 75 VAL B CA 1
ATOM 1472 C C . VAL B 1 75 ? -6.91 8.172 -5.109 1 96.12 75 VAL B C 1
ATOM 1474 O O . VAL B 1 75 ? -6.09 8.945 -4.613 1 96.12 75 VAL B O 1
ATOM 1477 N N . ASP B 1 76 ? -7.559 8.359 -6.266 1 94.56 76 ASP B N 1
ATOM 1478 C CA . ASP B 1 76 ? -7.508 9.672 -6.918 1 94.56 76 ASP B CA 1
ATOM 1479 C C . ASP B 1 76 ? -8.586 10.602 -6.363 1 94.56 76 ASP B C 1
ATOM 1481 O O . ASP B 1 76 ? -9.359 10.211 -5.484 1 94.56 76 ASP B O 1
ATOM 1485 N N . ALA B 1 77 ? -8.617 11.852 -6.895 1 97 77 ALA B N 1
ATOM 1486 C CA . ALA B 1 77 ? -9.508 12.883 -6.371 1 97 77 ALA B CA 1
ATOM 1487 C C . ALA B 1 77 ? -10.969 12.508 -6.586 1 97 77 ALA B C 1
ATOM 1489 O O . ALA B 1 77 ? -11.805 12.727 -5.711 1 97 77 ALA B O 1
ATOM 1490 N N . GLN B 1 78 ? -11.258 11.945 -7.703 1 97.81 78 GLN B N 1
ATOM 1491 C CA . GLN B 1 78 ? -12.633 11.562 -8 1 97.81 78 GLN B CA 1
ATOM 1492 C C . GLN B 1 78 ? -13.125 10.477 -7.047 1 97.81 78 GLN B C 1
ATOM 1494 O O . GLN B 1 78 ? -14.219 10.562 -6.5 1 97.81 78 GLN B O 1
ATOM 1499 N N . SER B 1 79 ? -12.352 9.477 -6.891 1 97.81 79 SER B N 1
ATOM 1500 C CA . SER B 1 79 ? -12.688 8.383 -5.988 1 97.81 79 SER B CA 1
ATOM 1501 C C . SER B 1 79 ? -12.781 8.867 -4.543 1 97.81 79 SER B C 1
ATOM 1503 O O . SER B 1 79 ? -13.633 8.398 -3.781 1 97.81 79 SER B O 1
ATOM 1505 N N . TYR B 1 80 ? -11.898 9.711 -4.191 1 98.5 80 TYR B N 1
ATOM 1506 C CA . TYR B 1 80 ? -11.922 10.297 -2.857 1 98.5 80 TYR B CA 1
ATOM 1507 C C . TYR B 1 80 ? -13.25 11 -2.594 1 98.5 80 TYR B C 1
ATOM 1509 O O . TYR B 1 80 ? -13.875 10.781 -1.554 1 98.5 80 TYR B O 1
ATOM 1517 N N . GLU B 1 81 ? -13.688 11.844 -3.506 1 98.62 81 GLU B N 1
ATOM 1518 C CA . GLU B 1 81 ? -14.93 12.594 -3.355 1 98.62 81 GLU B CA 1
ATOM 1519 C C . GLU B 1 81 ? -16.141 11.664 -3.322 1 98.62 81 GLU B C 1
ATOM 1521 O O . GLU B 1 81 ? -17.078 11.875 -2.545 1 98.62 81 GLU B O 1
ATOM 1526 N N . ALA B 1 82 ? -16.062 10.609 -4.055 1 98.38 82 ALA B N 1
ATOM 1527 C CA . ALA B 1 82 ? -17.219 9.719 -4.211 1 98.38 82 ALA B CA 1
ATOM 1528 C C . ALA B 1 82 ? -17.203 8.609 -3.166 1 98.38 82 ALA B C 1
ATOM 1530 O O . ALA B 1 82 ? -18.156 7.828 -3.066 1 98.38 82 ALA B O 1
ATOM 1531 N N . CYS B 1 83 ? -16.172 8.5 -2.402 1 98.5 83 CYS B N 1
ATOM 1532 C CA . CYS B 1 83 ? -15.961 7.344 -1.533 1 98.5 83 CYS B CA 1
ATOM 1533 C C . CYS B 1 83 ? -16.109 6.043 -2.312 1 98.5 83 CYS B C 1
ATOM 1535 O O . CYS B 1 83 ? -16.828 5.133 -1.892 1 98.5 83 CYS B O 1
ATOM 1537 N N . ALA B 1 84 ? -15.406 5.992 -3.43 1 97.38 84 ALA B N 1
ATOM 1538 C CA . ALA B 1 84 ? -15.414 4.812 -4.293 1 97.38 84 ALA B CA 1
ATOM 1539 C C . ALA B 1 84 ? -14.047 4.129 -4.297 1 97.38 84 ALA B C 1
ATOM 1541 O O . ALA B 1 84 ? -13.008 4.793 -4.336 1 97.38 84 ALA B O 1
ATOM 1542 N N . VAL B 1 85 ? -14.102 2.816 -4.168 1 94.88 85 VAL B N 1
ATOM 1543 C CA . VAL B 1 85 ? -12.867 2.039 -4.262 1 94.88 85 VAL B CA 1
ATOM 1544 C C . VAL B 1 85 ? -12.672 1.542 -5.691 1 94.88 85 VAL B C 1
ATOM 1546 O O . VAL B 1 85 ? -13.383 0.639 -6.145 1 94.88 85 VAL B O 1
ATOM 1549 N N . PRO B 1 86 ? -11.625 2.102 -6.363 1 91.19 86 PRO B N 1
ATOM 1550 C CA . PRO B 1 86 ? -11.367 1.525 -7.688 1 91.19 86 PRO B CA 1
ATOM 1551 C C . PRO B 1 86 ? -10.852 0.089 -7.613 1 91.19 86 PRO B C 1
ATOM 1553 O O . PRO B 1 86 ? -10.094 -0.252 -6.703 1 91.19 86 PRO B O 1
ATOM 1556 N N . SER B 1 87 ? -11.25 -0.729 -8.617 1 86.06 87 SER B N 1
ATOM 1557 C CA . SER B 1 87 ? -10.898 -2.145 -8.594 1 86.06 87 SER B CA 1
ATOM 1558 C C . SER B 1 87 ? -9.391 -2.34 -8.734 1 86.06 87 SER B C 1
ATOM 1560 O O . SER B 1 87 ? -8.852 -3.363 -8.312 1 86.06 87 SER B O 1
ATOM 1562 N N . ASN B 1 88 ? -8.688 -1.387 -9.281 1 84.88 88 ASN B N 1
ATOM 1563 C CA . ASN B 1 88 ? -7.262 -1.533 -9.531 1 84.88 88 ASN B CA 1
ATOM 1564 C C . ASN B 1 88 ? -6.43 -0.77 -8.508 1 84.88 88 ASN B C 1
ATOM 1566 O O . ASN B 1 88 ? -5.211 -0.646 -8.656 1 84.88 88 ASN B O 1
ATOM 1570 N N . ALA B 1 89 ? -7.07 -0.299 -7.473 1 88.31 89 ALA B N 1
ATOM 1571 C CA . ALA B 1 89 ? -6.328 0.474 -6.48 1 88.31 89 ALA B CA 1
ATOM 1572 C C . ALA B 1 89 ? -5.629 -0.444 -5.48 1 88.31 89 ALA B C 1
ATOM 1574 O O . ALA B 1 89 ? -6.223 -1.412 -4.996 1 88.31 89 ALA B O 1
ATOM 1575 N N . PRO B 1 90 ? -4.367 -0.108 -5.203 1 86.56 90 PRO B N 1
ATOM 1576 C CA . PRO B 1 90 ? -3.74 -0.815 -4.086 1 86.56 90 PRO B CA 1
ATOM 1577 C C . PRO B 1 90 ? -4.535 -0.688 -2.787 1 86.56 90 PRO B C 1
ATOM 1579 O O . PRO B 1 90 ? -4.879 0.424 -2.377 1 86.56 90 PRO B O 1
ATOM 1582 N N . THR B 1 91 ? -4.984 -1.803 -2.234 1 94.25 91 THR B N 1
ATOM 1583 C CA . THR B 1 91 ? -5.691 -1.88 -0.96 1 94.25 91 THR B CA 1
ATOM 1584 C C . THR B 1 91 ? -4.852 -2.617 0.079 1 94.25 91 THR B C 1
ATOM 1586 O O . THR B 1 91 ? -4.531 -3.795 -0.095 1 94.25 91 THR B O 1
ATOM 1589 N N . LEU B 1 92 ? -4.445 -1.901 1.093 1 96.56 92 LEU B N 1
ATOM 1590 C CA . LEU B 1 92 ? -3.629 -2.438 2.178 1 96.56 92 LEU B CA 1
ATOM 1591 C C . LEU B 1 92 ? -4.508 -2.975 3.303 1 96.56 92 LEU B C 1
ATOM 1593 O O . LEU B 1 92 ? -5.488 -2.332 3.693 1 96.56 92 LEU B O 1
ATOM 1597 N N . THR B 1 93 ? -4.168 -4.168 3.859 1 96 93 THR B N 1
ATOM 1598 C CA . THR B 1 93 ? -5.137 -4.836 4.719 1 96 93 THR B CA 1
ATOM 1599 C C . THR B 1 93 ? -4.449 -5.441 5.941 1 96 93 THR B C 1
ATOM 1601 O O . THR B 1 93 ? -5.02 -6.301 6.617 1 96 93 THR B O 1
ATOM 1604 N N . SER B 1 94 ? -3.203 -5.02 6.242 1 94.88 94 SER B N 1
ATOM 1605 C CA . SER B 1 94 ? -2.473 -5.73 7.285 1 94.88 94 SER B CA 1
ATOM 1606 C C . SER B 1 94 ? -2.9 -5.27 8.68 1 94.88 94 SER B C 1
ATOM 1608 O O . SER B 1 94 ? -2.68 -5.969 9.664 1 94.88 94 SER B O 1
ATOM 1610 N N . GLY B 1 95 ? -3.449 -4.125 8.781 1 96.94 95 GLY B N 1
ATOM 1611 C CA . GLY B 1 95 ? -3.76 -3.514 10.07 1 96.94 95 GLY B CA 1
ATOM 1612 C C . GLY B 1 95 ? -2.602 -2.727 10.648 1 96.94 95 GLY B C 1
ATOM 1613 O O . GLY B 1 95 ? -2.762 -2.023 11.648 1 96.94 95 GLY B O 1
ATOM 1614 N N . ASP B 1 96 ? -1.455 -2.934 10.203 1 96.69 96 ASP B N 1
ATOM 1615 C CA . ASP B 1 96 ? -0.244 -2.174 10.5 1 96.69 96 ASP B CA 1
ATOM 1616 C C . ASP B 1 96 ? 0.463 -1.752 9.211 1 96.69 96 ASP B C 1
ATOM 1618 O O . ASP B 1 96 ? 1.561 -2.23 8.914 1 96.69 96 ASP B O 1
ATOM 1622 N N . ASP B 1 97 ? -0.112 -0.82 8.453 1 97 97 ASP B N 1
ATOM 1623 C CA . ASP B 1 97 ? 0.327 -0.44 7.113 1 97 97 ASP B CA 1
ATOM 1624 C C . ASP B 1 97 ? 1.141 0.852 7.148 1 97 97 ASP B C 1
ATOM 1626 O O . ASP B 1 97 ? 0.8 1.787 7.875 1 97 97 ASP B O 1
ATOM 1630 N N . SER B 1 98 ? 2.223 0.891 6.406 1 96.56 98 SER B N 1
ATOM 1631 C CA . SER B 1 98 ? 3.031 2.098 6.266 1 96.56 98 SER B CA 1
ATOM 1632 C C . SER B 1 98 ? 3.199 2.484 4.801 1 96.56 98 SER B C 1
ATOM 1634 O O . SER B 1 98 ? 3.568 1.649 3.971 1 96.56 98 SER B O 1
ATOM 1636 N N . VAL B 1 99 ? 2.898 3.717 4.488 1 96 99 VAL B N 1
ATOM 1637 C CA . VAL B 1 99 ? 3.062 4.277 3.152 1 96 99 VAL B CA 1
ATOM 1638 C C . VAL B 1 99 ? 4.086 5.41 3.188 1 96 99 VAL B C 1
ATOM 1640 O O . VAL B 1 99 ? 3.891 6.41 3.885 1 96 99 VAL B O 1
ATOM 1643 N N . GLU B 1 100 ? 5.133 5.258 2.484 1 93.88 100 GLU B N 1
ATOM 1644 C CA . GLU B 1 100 ? 6.074 6.355 2.291 1 93.88 100 GLU B CA 1
ATOM 1645 C C . GLU B 1 100 ? 5.551 7.359 1.27 1 93.88 100 GLU B C 1
ATOM 1647 O O . GLU B 1 100 ? 5.074 6.973 0.2 1 93.88 100 GLU B O 1
ATOM 1652 N N . LEU B 1 101 ? 5.652 8.617 1.62 1 94.38 101 LEU B N 1
ATOM 1653 C CA . LEU B 1 101 ? 5.273 9.711 0.736 1 94.38 101 LEU B CA 1
ATOM 1654 C C . LEU B 1 101 ? 6.449 10.125 -0.145 1 94.38 101 LEU B C 1
ATOM 1656 O O . LEU B 1 101 ? 7.199 11.039 0.205 1 94.38 101 LEU B O 1
ATOM 1660 N N . GLY B 1 102 ? 6.527 9.586 -1.326 1 90.44 102 GLY B N 1
ATOM 1661 C CA . GLY B 1 102 ? 7.746 9.672 -2.117 1 90.44 102 GLY B CA 1
ATOM 1662 C C . GLY B 1 102 ? 7.723 10.812 -3.123 1 90.44 102 GLY B C 1
ATOM 1663 O O . GLY B 1 102 ? 8.695 11.016 -3.852 1 90.44 102 GLY B O 1
ATOM 1664 N N . GLN B 1 103 ? 6.613 11.547 -3.195 1 92.06 103 GLN B N 1
ATOM 1665 C CA . GLN B 1 103 ? 6.465 12.617 -4.172 1 92.06 103 GLN B CA 1
ATOM 1666 C C . GLN B 1 103 ? 5.648 13.773 -3.598 1 92.06 103 GLN B C 1
ATOM 1668 O O . GLN B 1 103 ? 4.691 13.555 -2.854 1 92.06 103 GLN B O 1
ATOM 1673 N N . ALA B 1 104 ? 6.07 14.93 -4.027 1 93.88 104 ALA B N 1
ATOM 1674 C CA . ALA B 1 104 ? 5.266 16.094 -3.656 1 93.88 104 ALA B CA 1
ATOM 1675 C C . ALA B 1 104 ? 3.891 16.047 -4.32 1 93.88 104 ALA B C 1
ATOM 1677 O O . ALA B 1 104 ? 3.73 15.438 -5.383 1 93.88 104 ALA B O 1
ATOM 1678 N N . GLY B 1 105 ? 2.918 16.719 -3.646 1 95.31 105 GLY B N 1
ATOM 1679 C CA . GLY B 1 105 ? 1.562 16.781 -4.168 1 95.31 105 GLY B CA 1
ATOM 1680 C C . GLY B 1 105 ? 0.525 16.25 -3.197 1 95.31 105 GLY B C 1
ATOM 1681 O O . GLY B 1 105 ? 0.812 16.062 -2.012 1 95.31 105 GLY B O 1
ATOM 1682 N N . ARG B 1 106 ? -0.653 16.062 -3.748 1 96 106 ARG B N 1
ATOM 1683 C CA . ARG B 1 106 ? -1.784 15.641 -2.926 1 96 106 ARG B CA 1
ATOM 1684 C C . ARG B 1 106 ? -1.903 14.125 -2.885 1 96 106 ARG B C 1
ATOM 1686 O O . ARG B 1 106 ? -1.862 13.461 -3.928 1 96 106 ARG B O 1
ATOM 1693 N N . TRP B 1 107 ? -1.933 13.547 -1.67 1 96.88 107 TRP B N 1
ATOM 1694 C CA . TRP B 1 107 ? -2.178 12.133 -1.433 1 96.88 107 TRP B CA 1
ATOM 1695 C C . TRP B 1 107 ? -3.525 11.914 -0.752 1 96.88 107 TRP B C 1
ATOM 1697 O O . TRP B 1 107 ? -3.863 12.617 0.203 1 96.88 107 TRP B O 1
ATOM 1707 N N . LEU B 1 108 ? -4.289 10.953 -1.3 1 98 108 LEU B N 1
ATOM 1708 C CA . LEU B 1 108 ? -5.652 10.711 -0.845 1 98 108 LEU B CA 1
ATOM 1709 C C . LEU B 1 108 ? -5.844 9.258 -0.44 1 98 108 LEU B C 1
ATOM 1711 O O . LEU B 1 108 ? -5.508 8.344 -1.2 1 98 108 LEU B O 1
ATOM 1715 N N . PHE B 1 109 ? -6.348 9.07 0.765 1 98.44 109 PHE B N 1
ATOM 1716 C CA . PHE B 1 109 ? -6.594 7.754 1.336 1 98.44 109 PHE B CA 1
ATOM 1717 C C . PHE B 1 109 ? -8.039 7.617 1.783 1 98.44 109 PHE B C 1
ATOM 1719 O O . PHE B 1 109 ? -8.617 8.562 2.334 1 98.44 109 PHE B O 1
ATOM 1726 N N . ILE B 1 110 ? -8.633 6.445 1.597 1 98.81 110 ILE B N 1
ATOM 1727 C CA . ILE B 1 110 ? -9.945 6.168 2.174 1 98.81 110 ILE B CA 1
ATOM 1728 C C . ILE B 1 110 ? -9.945 4.777 2.801 1 98.81 110 ILE B C 1
ATOM 1730 O O . ILE B 1 110 ? -9.086 3.947 2.492 1 98.81 110 ILE B O 1
ATOM 1734 N N . CYS B 1 111 ? -10.844 4.555 3.742 1 98.81 111 CYS B N 1
ATOM 1735 C CA . CYS B 1 111 ? -11.227 3.188 4.07 1 98.81 111 CYS B CA 1
ATOM 1736 C C . CYS B 1 111 ? -12.266 2.662 3.08 1 98.81 111 CYS B C 1
ATOM 1738 O O . CYS B 1 111 ? -13.297 3.291 2.867 1 98.81 111 CYS B O 1
ATOM 1740 N N . GLY B 1 112 ? -12.086 1.521 2.521 1 97.88 112 GLY B N 1
ATOM 1741 C CA . GLY B 1 112 ? -12.945 0.969 1.486 1 97.88 112 GLY B CA 1
ATOM 1742 C C . GLY B 1 112 ? -14.086 0.146 2.041 1 97.88 112 GLY B C 1
ATOM 1743 O O . GLY B 1 112 ? -14.945 -0.317 1.287 1 97.88 112 GLY B O 1
ATOM 1744 N N . VAL B 1 113 ? -14.094 -0.114 3.344 1 97.25 113 VAL B N 1
ATOM 1745 C CA . VAL B 1 113 ? -15.227 -0.819 3.934 1 97.25 113 VAL B CA 1
ATOM 1746 C C . VAL B 1 113 ? -16.5 0.017 3.779 1 97.25 113 VAL B C 1
ATOM 1748 O O . VAL B 1 113 ? -16.484 1.224 4.035 1 97.25 113 VAL B O 1
ATOM 1751 N N . GLU B 1 114 ? -17.547 -0.693 3.393 1 97 114 GLU B N 1
ATOM 1752 C CA . GLU B 1 114 ? -18.781 -0.007 3.057 1 97 114 GLU B CA 1
ATOM 1753 C C . GLU B 1 114 ? -19.234 0.918 4.188 1 97 114 GLU B C 1
ATOM 1755 O O . GLU B 1 114 ? -19.266 0.512 5.352 1 97 114 GLU B O 1
ATOM 1760 N N . GLY B 1 115 ? -19.484 2.203 3.811 1 98.31 115 GLY B N 1
ATOM 1761 C CA . GLY B 1 115 ? -20.047 3.186 4.727 1 98.31 115 GLY B CA 1
ATOM 1762 C C . GLY B 1 115 ? -18.984 3.928 5.52 1 98.31 115 GLY B C 1
ATOM 1763 O O . GLY B 1 115 ? -19.25 4.996 6.07 1 98.31 115 GLY B O 1
ATOM 1764 N N . HIS B 1 116 ? -17.734 3.424 5.656 1 98.81 116 HIS B N 1
ATOM 1765 C CA . HIS B 1 116 ? -16.734 4.02 6.531 1 98.81 116 HIS B CA 1
ATOM 1766 C C . HIS B 1 116 ? -16.203 5.332 5.953 1 98.81 116 HIS B C 1
ATOM 1768 O O . HIS B 1 116 ? -16.078 6.324 6.676 1 98.81 116 HIS B O 1
ATOM 1774 N N . CYS B 1 117 ? -15.961 5.344 4.684 1 98.75 117 CYS B N 1
ATOM 1775 C CA . CYS B 1 117 ? -15.523 6.574 4.031 1 98.75 117 CYS B CA 1
ATOM 1776 C C . CYS B 1 117 ? -16.594 7.648 4.102 1 98.75 117 CYS B C 1
ATOM 1778 O O . CYS B 1 117 ? -16.312 8.805 4.395 1 98.75 117 CYS B O 1
ATOM 1780 N N . ASP B 1 118 ? -17.797 7.234 3.896 1 98.69 118 ASP B N 1
ATOM 1781 C CA . ASP B 1 118 ? -18.906 8.172 3.953 1 98.69 118 ASP B CA 1
ATOM 1782 C C . ASP B 1 118 ? -19.062 8.758 5.355 1 98.69 118 ASP B C 1
ATOM 1784 O O . ASP B 1 118 ? -19.531 9.891 5.512 1 98.69 118 ASP B O 1
ATOM 1788 N N . ALA B 1 119 ? -18.656 8.031 6.27 1 98.5 119 ALA B N 1
ATOM 1789 C CA . ALA B 1 119 ? -18.75 8.477 7.656 1 98.5 119 ALA B CA 1
ATOM 1790 C C . ALA B 1 119 ? -17.516 9.289 8.055 1 98.5 119 ALA B C 1
ATOM 1792 O O . ALA B 1 119 ? -17.359 9.648 9.227 1 98.5 119 ALA B O 1
ATOM 1793 N N . GLY B 1 120 ? -16.609 9.555 7.113 1 98.69 120 GLY B N 1
ATOM 1794 C CA . GLY B 1 120 ? -15.523 10.492 7.363 1 98.69 120 GLY B CA 1
ATOM 1795 C C . GLY B 1 120 ? -14.172 9.805 7.512 1 98.69 120 GLY B C 1
ATOM 1796 O O . GLY B 1 120 ? -13.172 10.453 7.82 1 98.69 120 GLY B O 1
ATOM 1797 N N . MET B 1 121 ? -14.117 8.508 7.297 1 98.81 121 MET B N 1
ATOM 1798 C CA . MET B 1 121 ? -12.844 7.793 7.395 1 98.81 121 MET B CA 1
ATOM 1799 C C . MET B 1 121 ? -12.055 7.918 6.098 1 98.81 121 MET B C 1
ATOM 1801 O O . MET B 1 121 ? -11.891 6.938 5.367 1 98.81 121 MET B O 1
ATOM 1805 N N . LYS B 1 122 ? -11.562 9.055 5.84 1 98.88 122 LYS B N 1
ATOM 1806 C CA . LYS B 1 122 ? -10.766 9.43 4.676 1 98.88 122 LYS B CA 1
ATOM 1807 C C . LYS B 1 122 ? -9.797 10.555 5.02 1 98.88 122 LYS B C 1
ATOM 1809 O O . LYS B 1 122 ? -10.07 11.375 5.902 1 98.88 122 LYS B O 1
ATOM 1814 N N . LEU B 1 123 ? -8.656 10.555 4.359 1 98.88 123 LEU B N 1
ATOM 1815 C CA . LEU B 1 123 ? -7.539 11.445 4.672 1 98.88 123 LEU B CA 1
ATOM 1816 C C . LEU B 1 123 ? -6.953 12.047 3.4 1 98.88 123 LEU B C 1
ATOM 1818 O O . LEU B 1 123 ? -6.684 11.328 2.436 1 98.88 123 LEU B O 1
ATOM 1822 N N . ALA B 1 124 ? -6.816 13.32 3.396 1 98.69 124 ALA B N 1
ATOM 1823 C CA . ALA B 1 124 ? -6.051 14.055 2.398 1 98.69 124 ALA B CA 1
ATOM 1824 C C . ALA B 1 124 ? -4.828 14.719 3.025 1 98.69 124 ALA B C 1
ATOM 1826 O O . ALA B 1 124 ? -4.93 15.352 4.078 1 98.69 124 ALA B O 1
ATOM 1827 N N . VAL B 1 125 ? -3.707 14.547 2.412 1 97.88 125 VAL B N 1
ATOM 1828 C CA . VAL B 1 125 ? -2.531 15.273 2.877 1 97.88 125 VAL B CA 1
ATOM 1829 C C . VAL B 1 125 ? -1.849 15.961 1.695 1 97.88 125 VAL B C 1
ATOM 1831 O O . VAL B 1 125 ? -1.854 15.438 0.578 1 97.88 125 VAL B O 1
ATOM 1834 N N . ASP B 1 126 ? -1.264 17.094 1.93 1 97.44 126 ASP B N 1
ATOM 1835 C CA . ASP B 1 126 ? -0.45 17.828 0.96 1 97.44 126 ASP B CA 1
ATOM 1836 C C . ASP B 1 126 ? 1.037 17.703 1.286 1 97.44 126 ASP B C 1
ATOM 1838 O O . ASP B 1 126 ? 1.499 18.203 2.309 1 97.44 126 ASP B O 1
ATOM 1842 N N . VAL B 1 127 ? 1.687 17.031 0.361 1 95.94 127 VAL B N 1
ATOM 1843 C CA . VAL B 1 127 ? 3.105 16.766 0.567 1 95.94 127 VAL B CA 1
ATOM 1844 C C . VAL B 1 127 ? 3.943 17.797 -0.177 1 95.94 127 VAL B C 1
ATOM 1846 O O . VAL B 1 127 ? 3.707 18.062 -1.358 1 95.94 127 VAL B O 1
ATOM 1849 N N . HIS B 1 128 ? 4.941 18.297 0.544 1 94.5 128 HIS B N 1
ATOM 1850 C CA . HIS B 1 128 ? 5.789 19.328 -0.035 1 94.5 128 HIS B CA 1
ATOM 1851 C C . HIS B 1 128 ? 7.195 18.812 -0.308 1 94.5 128 HIS B C 1
ATOM 1853 O O . HIS B 1 128 ? 7.711 17.984 0.449 1 94.5 128 HIS B O 1
ATOM 1859 N N . GLY B 1 129 ? 7.824 19.25 -1.37 1 87.31 129 GLY B N 1
ATOM 1860 C CA . GLY B 1 129 ? 9.18 18.891 -1.747 1 87.31 129 GLY B CA 1
ATOM 1861 C C . GLY B 1 129 ? 10.242 19.672 -0.999 1 87.31 129 GLY B C 1
ATOM 1862 O O . GLY B 1 129 ? 9.969 20.766 -0.483 1 87.31 129 GLY B O 1
#

pLDDT: mean 85.72, std 20.71, range [38.22, 98.88]

Foldseek 3Di:
DDPPPPPPPPPPPPPPPPPPPPPPPPVDAEEDQQQPPVFQDQDDQRCVVQPPDAAAAFHKYWGADPFPPWKKWWDDPVCLVVVHGDPPTDIGGPRTDMDGRHDFAKTKIATNPPPRSVSRSIHIHGYDD/DPPPPPPPPPPPPPPPPPPPPPPPPPVDAEEDQQLPPVFQDQDDQRCVVQPPDAAAAFHKYWGADPFPPWKKWWDDPVCLVVVHHDPPTDIGGPRTDMDGRHDFAKTKIATNPPPRSVSRSIHIHGYYD

Sequence (258 aa):
MAPRTALLIATAAMAVIAAAALLPATASATTYMVGDESGWDVGPDYDAWASGKKFKVGDTLEFLYSEGSHNVVVVDAQSYEACAVPSNAPTLTSGDDSVELGQAGRWLFICGVEGHCDAGMKLAVDVHGMAPRTALLIATAAMAVIAAAALLPATASATTYMVGDESGWDVGPDYDAWASGKKFKVGDTLEFLYSEGSHNVVVVDAQSYEACAVPSNAPTLTSGDDSVELGQAGRWLFICGVEGHCDAGMKLAVDVHG

Secondary structure (DSSP, 8-state):
---------------------------PPPEEETTGGG-S-SS--HHHHHTT--EETT-EEEEE--BTTB-EEEE-HHHHHHT---TTS-EE-SSEEEEE--SSEEEEEE--STTTTTTT-EEEEEEE-/---------------------------PPPEEETTGGG-S-SS--HHHHHTT--EETT-EEEEE--BTTB-EEEE-HHHHHHT---TTS-EE-SSEEEEE--SSEEEEEE--STTTTTTT-EEEEEEE-

Solvent-accessible surface area (backbone atoms only — not comparable to full-atom values): 14993 Å² total; per-residue (Å²): 136,81,81,77,79,75,77,76,76,76,74,78,75,74,77,78,72,73,74,75,76,77,65,75,76,72,78,74,65,49,76,45,54,43,59,54,91,71,23,53,46,84,75,63,59,36,63,64,67,44,54,89,62,83,46,35,47,57,18,29,46,33,40,40,41,62,60,80,75,56,40,46,27,57,47,54,72,68,32,59,76,65,62,49,73,61,47,81,36,63,28,37,46,50,27,51,39,27,39,43,36,58,36,57,42,79,48,39,38,31,28,68,48,88,66,40,26,80,65,43,24,43,41,64,47,65,28,38,118,136,77,81,78,79,76,78,76,76,74,75,76,74,75,76,76,73,75,74,75,75,75,66,76,76,72,77,72,65,50,78,44,57,43,58,55,92,71,23,53,48,85,76,63,58,36,64,64,66,44,53,91,60,82,44,36,48,57,17,31,45,31,40,40,41,63,61,79,74,54,40,45,28,58,48,55,71,67,31,58,75,64,60,48,76,60,48,82,36,63,29,35,47,48,26,50,40,28,39,43,36,57,37,57,42,81,47,38,37,33,27,67,47,87,66,40,27,78,65,43,25,42,40,65,48,64,27,38,118

Organism: Zea mays (NCBI:txid4577)

Nearest PDB structures (foldseek):
  1ws8-assembly1_C  TM=9.412E-01  e=7.798E-13  Cucurbita pepo
  2cbp-assembly1_A  TM=9.620E-01  e=2.404E-12  Cucumis sativus
  1x9u-assembly2_B  TM=9.309E-01  e=5.423E-12  Armoracia rusticana
  1jer-assembly1_A-2  TM=9.098E-01  e=7.989E-11  Cucumis sativus
  1f56-assembly1_A  TM=9.126E-01  e=4.015E-11  Spinacia oleracea

Radius of gyration: 31.65 Å; Cα contacts (8 Å, |Δi|>4): 503; chains: 2; bounding box: 152×106×38 Å

=== Feature glossary ===
Feature key, reading from the visual/contextual features back to the raw sequence:

Rendered structure images. Six rendered views show the 3D structure from the faces of a cube — i.e. along ±x, ±y, ±z. Rendering representation is drawn randomly per protein from cartoon (secondary-structure ribbons), sticks (backbone bonds), or molecular surface; coloring is either N→C rainbow (blue at the N-terminus through red at the C-terminus) or one color per chain.

Contact-map, Ramachandran, and PAE plots. The contact map is a binary N×N matrix image: pixel (i, j) is dark where Cα_i and Cα_j are within 8 Å and |i−j|>4. Because the |i−j|>4 filter removes local helical contacts, off-diagonal stripes parallel to the main diagonal indicate parallel β-sheets; stripes perpendicular to it indicate antiparallel β-sheets. The Ramachandran plot scatters every residue's (φ, ψ) pair against the sterically allowed regions. The PAE heatmap renders the predicted-aligned-error matrix.

InterPro / GO / CATH / organism. Database cross-references. InterPro integrates a dozen domain/family signature databases into unified entries with residue-range hits. GO terms attach function/process/location labels with evidence codes. CATH codes position the fold in a four-level structural taxonomy. Organism is the NCBI-taxonomy species name.

Nearest PDB structures. The Foldseek neighbor list gives the closest experimentally determined structures in the PDB, ranked by structural alignment. TM-score near 1 means near-identical fold; near 0.3 means only rough topology match. This is how one finds what a novel AlphaFold prediction most resembles in the solved-structure universe.

Predicted aligned error. PAE(i, j) answers: if I align the predicted and true structures on residue i, how far off (in Å) do I expect residue j to be? A block-diagonal PAE matrix with low values on the blocks and high values off-diagonal is the signature of a multi-domain protein with confidently predicted domains but uncertain inter-domain orientation.

Solvent-accessible surface area. Accessible surface area quantifies burial. A residue with SASA near zero is packed into the hydrophobic core; one with SASA >100 Å² sits on the surface. Computed here via the Shrake–Rupley numerical algorithm with a 1.4 Å probe.

B-factor. B-factor (Debye–Waller factor) reflects atomic displacement in the crystal lattice. It is an experimental observable (units Å²), not a prediction; low values mean the atom is pinned down, high values mean it moves or is heterogeneous across the crystal.

pLDDT. For AlphaFold models, the B-factor field carries pLDDT — the model's own estimate of local accuracy on a 0–100 scale. Regions with pLDDT<50 should be treated as essentially unmodeled; they often correspond to intrinsically disordered segments.

Backbone torsions (φ/ψ). φ (phi) and ψ (psi) are the two rotatable backbone dihedrals per residue: φ is the C(i-1)–N–Cα–C torsion, ψ is the N–Cα–C–N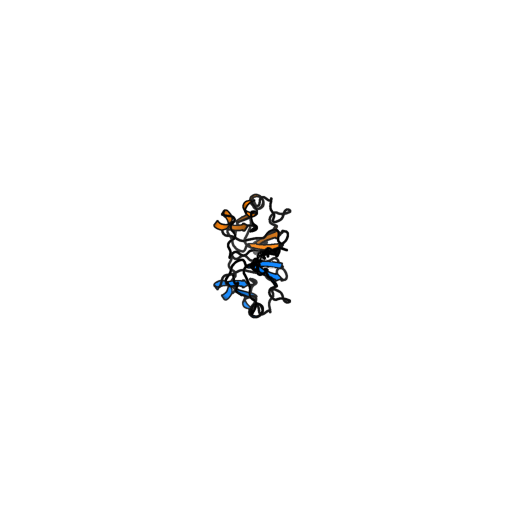(i+1) torsion, both in degrees on (−180°, 180°]. α-helical residues cluster near (−60°, −45°); β-strand residues near (−120°, +130°). A Ramachandran plot is simply a scatter of (φ, ψ) for every residue.

Radius of gyration, Cα contacts, bounding box. Radius of gyration (Rg) is the root-mean-square distance of Cα atoms from their centroid — a single number for overall size and compactness. A globular domain of N residues has Rg ≈ 2.2·N^0.38 Å; an extended or disordered chain has a much larger Rg. The Cα contact count is the number of residue pairs whose Cα atoms are within 8 Å and are more than four positions apart in sequence — a standard proxy for tertiary packing density. The bounding box is the smallest axis-aligned box enclosing all Cα atoms.

Secondary structure (3-state, P-SEA). Three-state secondary structure (P-SEA) collapses the eight DSSP classes into helix (a), strand (b), and coil (c). P-SEA assigns these from Cα geometry alone — distances and angles — without requiring backbone oxygens, so it works on any Cα trace.

Secondary structure (8-state, DSSP). DSSP 8-state secondary structure assigns each residue one of H (α-helix), G (3₁₀-helix), I (π-helix), E (extended β-strand), B (isolated β-bridge), T (hydrogen-bonded turn), S (bend), or '-' (coil). The assignment is computed from backbone hydrogen-bond geometry via the Kabsch–Sander algorithm.

Foldseek 3Di. A 3Di character summarizes, for each residue, the relative orientation of the Cα frame of its nearest spatial neighbor. Because it encodes fold topology rather than chemistry, 3Di alignments detect remote structural similarity that sequence alignment misses.

mmCIF coordinates. The mmCIF block holds the 3D Cartesian coordinates of each backbone atom (N, Cα, C, O) in ångströms. mmCIF is the PDB's canonical archive format — a tagged-loop text representation of the atomic model.

Sequence. Sequence gives the chain of amino acids in standard one-letter code (A=alanine, C=cysteine, …, Y=tyrosine), read N→C. It is the only feature that is directly encoded by the gene; all structural features are derived from the folded form of this sequence.